Protein 4X6H (pdb70)

InterPro domains:
  IPR000169 Cysteine peptidase, cysteine active site [PS00139] (133-144)
  IPR000668 Peptidase C1A, papain C-terminal [PF00112] (116-327)
  IPR000668 Peptidase C1A, papain C-terminal [PR00705] (133-148)
  IPR000668 Peptidase C1A, papain C-terminal [PR00705] (276-286)
  IPR000668 Peptidase C1A, papain C-terminal [PR00705] (291-297)
  IPR000668 Peptidase C1A, papain C-terminal [SM00645] (115-328)
  IPR013128 Peptidase C1A [PTHR12411] (19-321)
  IPR013201 Cathepsin propeptide inhibitor domain (I29) [PF08246] (26-85)
  IPR013201 Cathepsin propeptide inhibitor domain (I29) [SM00848] (26-86)
  IPR025660 Cysteine peptidase, histidine active site [PS00639] (274-284)
  IPR025661 Cysteine peptidase, asparagine active site [PS00640] (291-310)
  IPR038765 Papain-like cysteine peptidase superfamily [SSF54001] (18-327)
  IPR039417 Papain-like cysteine endopeptidase [cd02248] (116-327)

Radius of gyration: 15.85 Å; Cα contacts (8 Å, |Δi|>4): 574; chains: 1; bounding box: 34×42×44 Å

Foldseek 3Di:
DDQKDFCVVVVQADAAAALPQFQLLLLVLLQSLQQNQLCVVPVDGFAFASLLQLAPLVQQPRSVGGHSQSSLVRQQVVQFTFTCVVPPDDNGYDHNDGDVVRGDGGFNHKDAFPAQDLVSVQVCCVPRFKKKWWFQCPDVCSFQAADDADADPPQDLVDTRGMWIFGMWHDDPRFTWTWTAGNNALVTYHRRIHTYGGPPSCGRNGRRTMMHTHD

Sequence (215 aa):
APDSSVVDYRKKKGYVTPVKNQGQQCGSCCWAFSSVVGALEGQLKKKKTGKLLLNLSPQNLVDCVSENDGCGGGYMTNAFQYVQKNRRGIDSEDAYPYVGQEESSCMYNPTGKKAAKCRGYREEIIPEGNEKALKRAVARVGPVSVAIDASLTSFQFYSKKGVYYDESSCNSSDNLNHHAVLAVGYGIQQKKGNKHWIIKNSWGENWGNKGYILMARNKNNACGIIANLASFPKM

CATH classification: 3.90.70.10

Solvent-accessible surface area: 10000 Å² total; per-residue (Å²): 86,72,122,64,14,23,13,93,175,116,30,28,22,5,86,18,51,90,11,50,187,5,27,0,17,1,0,21,4,0,7,4,0,0,3,0,17,17,52,101,130,63,41,161,67,70,51,2,0,4,0,0,0,3,14,14,6,110,140,14,105,1,38,71,21,27,131,7,22,30,0,0,81,30,0,76,181,41,181,0,0,1,16,34,134,52,13,74,52,81,20,118,98,54,83,72,98,40,82,81,131,19,76,25,8,94,5,128,7,60,135,110,12,81,144,29,62,14,122,20,0,38,139,7,0,25,148,8,0,0,0,0,0,5,0,2,6,62,40,91,46,0,75,165,18,70,146,28,33,18,106,37,141,80,21,69,34,133,63,57,72,16,5,4,5,0,0,0,1,3,96,74,192,62,69,95,12,0,9,0,17,4,6,70,7,105,155,28,23,47,153,0,28,1,27,3,4,9,78,114,145,20,12,3,0,0,0,28,72,2,3,8,1,92,54

Nearest PDB structures (foldseek):
  5tdi-assembly1_A  TM=1.002E+00  e=1.374E-50  Homo sapiens
  2f7d-assembly1_A  TM=1.002E+00  e=2.170E-50  Oryctolagus cuniculus
  5jh3-assembly1_A  TM=9.995E-01  e=4.668E-49  Homo sapiens
  1vsn-assembly1_A  TM=1.000E+00  e=8.402E-49  Homo sapiens
  6bki-assembly2_B  TM=9.972E-01  e=2.462E-46  Mus musculus

GO terms:
  GO:0008234 cysteine-type peptidase activity (F, IDA)
  GO:0005764 lysosome (C, IDA)
  GO:0005515 protein binding (F, IPI)
  GO:0000423 mitophagy (P, HMP)
  GO:0030574 collagen catabolic process (P, IDA)
  GO:0008234 cysteine-type peptidase activity (F, TAS)
  GO:0004197 cysteine-type endopeptidase activity (F, TAS)
  GO:0006508 proteolysis (P, TAS)
  GO:0036021 endolysosome lumen (C, TAS)
  GO:0043202 lysosomal lumen (C, TAS)
  GO:0005576 extracellular region (C, TAS)
  GO:0004252 serine-type endopeptidase activity (F, TAS)
  GO:0022617 extracellular matrix disassembly (P, TAS)
  GO:0005518 collagen binding (F, IDA)
  GO:0005576 extracellular region (C, IDA)
  GO:0004197 cysteine-type endopeptidase activity (F, IDA)
  GO:0030163 protein catabolic process (P, IDA)
  GO:0001968 fibronectin binding (F, IPI)
  GO:0043394 proteoglycan binding (F, IPI)
  GO:0006590 thyroid hormone generation (P, IDA)

Structure (mmCIF, N/CA/C/O backbone):
data_4X6H
#
_entry.id   4X6H
#
_cell.length_a   36.439
_cell.length_b   54.551
_cell.length_c   88.015
_cell.angle_alpha   90.000
_cell.angle_beta   90.000
_cell.angle_gamma   90.000
#
_symmetry.space_group_name_H-M   'P 21 21 21'
#
loop_
_entity.id
_entity.type
_entity.pdbx_description
1 polymer 'Cathepsin K'
2 non-polymer 4-amino-3-fluoro-N-(1-{[(2Z)-2-iminoethyl]carbamoyl}cyclohexyl)benzamide
3 non-polymer 4-amino-N-{1-[(cyanomethyl)carbamoyl]cyclohexyl}-3-fluorobenzamide
4 non-polymer 'SULFATE ION'
5 water water
#
loop_
_atom_site.group_PDB
_atom_site.id
_atom_site.type_symbol
_atom_site.label_atom_id
_atom_site.label_alt_id
_atom_site.label_comp_id
_atom_site.label_asym_id
_atom_site.label_entity_id
_atom_site.label_seq_id
_atom_site.pdbx_PDB_ins_code
_atom_site.Cartn_x
_atom_site.Cartn_y
_atom_site.Cartn_z
_atom_site.occupancy
_atom_site.B_iso_or_equiv
_atom_site.auth_seq_id
_atom_site.auth_comp_id
_atom_site.auth_asym_id
_atom_site.auth_atom_id
_atom_site.pdbx_PDB_model_num
ATOM 1 N N . ALA A 1 1 ? 14.423 -22.474 -12.420 1.00 22.64 1 ALA A N 1
ATOM 2 C CA . ALA A 1 1 ? 13.532 -21.378 -12.052 1.00 18.51 1 ALA A CA 1
ATOM 3 C C . ALA A 1 1 ? 12.097 -21.869 -12.193 1.00 16.03 1 ALA A C 1
ATOM 4 O O . ALA A 1 1 ? 11.833 -22.777 -12.991 1.00 17.86 1 ALA A O 1
ATOM 6 N N . PRO A 1 2 ? 11.171 -21.341 -11.392 1.00 13.77 2 PRO A N 1
ATOM 7 C CA . PRO A 1 2 ? 9.786 -21.792 -11.517 1.00 12.23 2 PRO A CA 1
ATOM 8 C C . PRO A 1 2 ? 9.205 -21.364 -12.881 1.00 10.53 2 PRO A C 1
ATOM 9 O O . PRO A 1 2 ? 9.724 -20.427 -13.511 1.00 11.38 2 PRO A O 1
ATOM 13 N N . ASP A 1 3 ? 8.122 -21.982 -13.315 1.00 11.52 3 ASP A N 1
ATOM 14 C CA . ASP A 1 3 ? 7.506 -21.542 -14.586 1.00 11.25 3 ASP A CA 1
ATOM 15 C C . ASP A 1 3 ? 6.853 -20.156 -14.419 1.00 9.80 3 ASP A C 1
ATOM 16 O O . ASP A 1 3 ? 6.711 -19.445 -15.401 1.00 9.71 3 ASP A O 1
ATOM 21 N N . SER A 1 4 ? 6.373 -19.803 -13.217 1.00 10.41 4 SER A N 1
ATOM 22 C CA A SER A 1 4 ? 5.777 -18.490 -12.974 0.53 9.99 4 SER A CA 1
ATOM 23 C CA B SER A 1 4 ? 5.875 -18.508 -12.976 0.47 9.78 4 SER A CA 1
ATOM 24 C C . SER A 1 4 ? 6.202 -18.038 -11.606 1.00 8.82 4 SER A C 1
ATOM 25 O O . SER A 1 4 ? 6.395 -18.870 -10.690 1.00 11.11 4 SER A O 1
ATOM 30 N N . VAL A 1 5 ? 6.245 -16.713 -11.428 1.00 8.78 5 VAL A N 1
ATOM 31 C CA A VAL A 1 5 ? 6.649 -16.056 -10.153 0.50 10.28 5 VAL A CA 1
ATOM 32 C CA B VAL A 1 5 ? 6.393 -16.138 -10.050 0.50 9.16 5 VAL A CA 1
ATOM 33 C C . VAL A 1 5 ? 5.850 -14.746 -10.101 1.00 8.46 5 VAL A C 1
ATOM 34 O O . VAL A 1 5 ? 5.810 -14.015 -11.101 1.00 9.11 5 VAL A O 1
ATOM 41 N N . ASP A 1 6 ? 5.258 -14.369 -8.950 1.00 8.96 6 ASP A N 1
ATOM 42 C CA . ASP A 1 6 ? 4.593 -13.050 -8.832 1.00 8.82 6 ASP A CA 1
ATOM 43 C C . ASP A 1 6 ? 4.933 -12.519 -7.435 1.00 8.72 6 ASP A C 1
ATOM 44 O O . ASP A 1 6 ? 4.343 -12.938 -6.407 1.00 9.06 6 ASP A O 1
ATOM 49 N N . TYR A 1 7 ? 5.945 -11.635 -7.357 1.00 8.16 7 TYR A N 1
ATOM 50 C CA . TYR A 1 7 ? 6.378 -11.110 -6.054 1.00 9.09 7 TYR A CA 1
ATOM 51 C C . TYR A 1 7 ? 5.365 -10.234 -5.376 1.00 9.15 7 TYR A C 1
ATOM 52 O O . TYR A 1 7 ? 5.548 -9.970 -4.161 1.00 10.35 7 TYR A O 1
ATOM 61 N N . ARG A 1 8 ? 4.321 -9.794 -6.059 1.00 9.55 8 ARG A N 1
ATOM 62 C CA . ARG A 1 8 ? 3.238 -9.040 -5.388 1.00 10.36 8 ARG A CA 1
ATOM 63 C C . ARG A 1 8 ? 2.581 -9.974 -4.358 1.00 11.12 8 ARG A C 1
ATOM 64 O O . ARG A 1 8 ? 2.285 -9.553 -3.233 1.00 12.10 8 ARG A O 1
ATOM 72 N N . LYS A 1 9 ? 2.544 -11.275 -4.645 1.00 10.82 9 LYS A N 1
ATOM 73 C CA . LYS A 1 9 ? 1.905 -12.228 -3.701 1.00 11.73 9 LYS A CA 1
ATOM 74 C C . LYS A 1 9 ? 2.714 -12.446 -2.463 1.00 13.19 9 LYS A C 1
ATOM 75 O O . LYS A 1 9 ? 2.166 -12.908 -1.437 1.00 15.25 9 LYS A O 1
ATOM 81 N N . LYS A 1 10 ? 4.028 -12.195 -2.528 1.00 12.98 10 LYS A N 1
ATOM 82 C CA A LYS A 1 10 ? 4.948 -12.372 -1.423 0.74 14.31 10 LYS A CA 1
ATOM 83 C CA B LYS A 1 10 ? 4.950 -12.366 -1.423 0.26 14.26 10 LYS A CA 1
ATOM 84 C C . LYS A 1 10 ? 5.133 -11.082 -0.597 1.00 12.55 10 LYS A C 1
ATOM 85 O O . LYS A 1 10 ? 5.929 -11.038 0.327 1.00 13.91 10 LYS A O 1
ATOM 96 N N . GLY A 1 11 ? 4.430 -10.032 -0.968 1.00 11.25 11 GLY A N 1
ATOM 97 C CA . GLY A 1 11 ? 4.513 -8.774 -0.238 1.00 11.98 11 GLY A CA 1
ATOM 98 C C . GLY A 1 11 ? 5.812 -7.990 -0.479 1.00 10.10 11 GLY A C 1
ATOM 99 O O . GLY A 1 11 ? 6.248 -7.202 0.388 1.00 11.12 11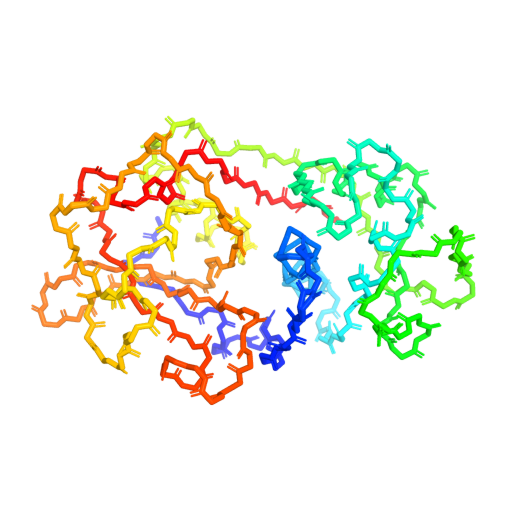 GLY A O 1
ATOM 100 N N . TYR A 1 12 ? 6.475 -8.236 -1.607 1.00 9.15 12 TYR A N 1
ATOM 101 C CA . TYR A 1 12 ? 7.724 -7.543 -1.957 1.00 8.90 12 TYR A CA 1
ATOM 102 C C . TYR A 1 12 ? 7.500 -6.242 -2.692 1.00 7.83 12 TYR A C 1
ATOM 103 O O . TYR A 1 12 ? 8.515 -5.570 -2.949 1.00 9.37 12 TYR A O 1
ATOM 112 N N . VAL A 1 13 ? 6.262 -5.862 -2.992 1.00 8.06 13 VAL A N 1
ATOM 113 C CA . VAL A 1 13 ? 6.009 -4.742 -3.897 1.00 7.85 13 VAL A CA 1
ATOM 114 C C . VAL A 1 13 ? 5.118 -3.708 -3.235 1.00 7.66 13 VAL A C 1
ATOM 115 O O . VAL A 1 13 ? 4.049 -4.038 -2.713 1.00 8.85 13 VAL A O 1
ATOM 119 N N . THR A 1 14 ? 5.583 -2.463 -3.202 1.00 7.66 14 THR A N 1
ATOM 120 C CA . THR A 1 14 ? 4.840 -1.348 -2.596 1.00 7.69 14 THR A CA 1
ATOM 121 C C . THR A 1 14 ? 3.751 -0.871 -3.560 1.00 7.48 14 THR A C 1
ATOM 122 O O . THR A 1 14 ? 3.710 -1.270 -4.741 1.00 8.00 14 THR A O 1
ATOM 126 N N . PRO A 1 15 ? 2.876 0.047 -3.118 1.00 8.63 15 PRO A N 1
ATOM 127 C CA . PRO A 1 15 ? 1.830 0.539 -4.024 1.00 9.16 15 PRO A CA 1
ATOM 128 C C . PRO A 1 15 ? 2.429 1.230 -5.237 1.00 7.75 15 PRO A C 1
ATOM 129 O O . PRO A 1 15 ? 3.545 1.764 -5.195 1.00 8.35 15 PRO A O 1
ATOM 133 N N . VAL A 1 16 ? 1.690 1.246 -6.317 1.00 8.43 16 VAL A N 1
ATOM 134 C CA . VAL A 1 16 ? 2.073 1.987 -7.518 1.00 7.54 16 VAL A CA 1
ATOM 135 C C . VAL A 1 16 ? 2.143 3.483 -7.239 1.00 7.41 16 VAL A C 1
ATOM 136 O O . VAL A 1 16 ? 1.242 4.052 -6.636 1.00 9.10 16 VAL A O 1
ATOM 140 N N . LYS A 1 17 ? 3.215 4.096 -7.708 1.00 7.04 17 LYS A N 1
ATOM 141 C CA . LYS A 1 17 ? 3.459 5.520 -7.545 1.00 7.26 17 LYS A CA 1
ATOM 142 C C . LYS A 1 17 ? 3.213 6.238 -8.866 1.00 7.18 17 LYS A C 1
ATOM 143 O O . LYS A 1 17 ? 3.012 5.618 -9.935 1.00 7.73 17 LYS A O 1
ATOM 149 N N . ASN A 1 18 ? 3.262 7.570 -8.820 1.00 7.62 18 ASN A N 1
ATOM 150 C CA . ASN A 1 18 ? 3.041 8.382 -9.993 1.00 8.19 18 ASN A CA 1
ATOM 151 C C . ASN A 1 18 ? 4.121 9.440 -10.078 1.00 8.28 18 ASN A C 1
ATOM 152 O O . ASN A 1 18 ? 4.151 10.398 -9.294 1.00 9.76 18 ASN A O 1
ATOM 157 N N . GLN A 1 19 ? 5.010 9.296 -11.056 1.00 8.47 19 GLN A N 1
ATOM 158 C CA . GLN A 1 19 ? 6.140 10.194 -11.215 1.00 8.60 19 GLN A CA 1
ATOM 159 C C . GLN A 1 19 ? 5.746 11.599 -11.710 1.00 7.85 19 GLN A C 1
ATOM 160 O O . GLN A 1 19 ? 6.559 12.514 -11.609 1.00 8.29 19 GLN A O 1
ATOM 166 N N . GLY A 1 20 ? 4.577 11.714 -12.324 1.00 9.31 20 GLY A N 1
ATOM 167 C CA . GLY A 1 20 ? 4.205 13.042 -12.820 1.00 10.90 20 GLY A CA 1
ATOM 168 C C . GLY A 1 20 ? 5.082 13.475 -14.007 1.00 11.33 20 GLY A C 1
ATOM 169 O O . GLY A 1 20 ? 5.656 12.669 -14.693 1.00 11.99 20 GLY A O 1
ATOM 170 N N A GLN A 1 21 ? 5.209 14.782 -14.214 0.55 14.13 21 GLN A N 1
ATOM 171 N N B GLN A 1 21 ? 5.139 14.821 -14.070 0.45 11.69 21 GLN A N 1
ATOM 172 C CA A GLN A 1 21 ? 5.952 15.311 -15.379 0.55 15.57 21 GLN A CA 1
ATOM 173 C CA B GLN A 1 21 ? 5.886 15.487 -15.126 0.45 11.65 21 GLN A CA 1
ATOM 174 C C A GLN A 1 21 ? 7.475 15.014 -15.486 0.55 14.25 21 GLN A C 1
ATOM 175 C C B GLN A 1 21 ? 7.362 15.742 -14.805 0.45 13.09 21 GLN A C 1
ATOM 176 O O A GLN A 1 21 ? 8.074 14.934 -16.565 0.55 14.68 21 GLN A O 1
ATOM 177 O O B GLN A 1 21 ? 7.839 16.842 -14.945 0.45 16.62 21 GLN A O 1
ATOM 188 N N . CYS A 1 22 ? 8.034 14.822 -14.322 1.00 12.46 22 CYS A N 1
ATOM 189 C CA . CYS A 1 22 ? 9.475 14.618 -14.120 1.00 10.62 22 CYS A CA 1
ATOM 190 C C . CYS A 1 22 ? 9.912 13.287 -14.741 1.00 9.65 22 CYS A C 1
ATOM 191 O O . CYS A 1 22 ? 9.258 12.275 -14.482 1.00 10.43 22 CYS A O 1
ATOM 194 N N . GLY A 1 23 ? 11.012 13.286 -15.480 1.00 9.28 23 GLY A N 1
ATOM 195 C CA . GLY A 1 23 ? 11.554 12.075 -16.090 1.00 9.79 23 GLY A CA 1
ATOM 196 C C . GLY A 1 23 ? 12.336 11.233 -15.082 1.00 8.58 23 GLY A C 1
ATOM 197 O O . GLY A 1 23 ? 13.477 10.868 -15.350 1.00 11.10 23 GLY A O 1
ATOM 198 N N . SER A 1 24 ? 11.694 10.887 -13.985 1.00 7.92 24 SER A N 1
ATOM 199 C CA . SER A 1 24 ? 12.331 10.146 -12.901 1.00 7.59 24 SER A CA 1
ATOM 200 C C . SER A 1 24 ? 11.997 8.660 -12.860 1.00 6.99 24 SER A C 1
ATOM 201 O O . SER A 1 24 ? 12.162 8.013 -11.828 1.00 7.56 24 SER A O 1
ATOM 204 N N A CYS A 1 25 ? 11.527 8.108 -13.975 0.81 7.40 25 CYS A N 1
ATOM 205 N N B CYS A 1 25 ? 11.494 8.083 -13.934 0.19 8.36 25 CYS A N 1
ATOM 206 C CA A CYS A 1 25 ? 11.194 6.675 -14.057 0.81 7.45 25 CYS A CA 1
ATOM 207 C CA B CYS A 1 25 ? 11.145 6.653 -13.905 0.19 7.56 25 CYS A CA 1
ATOM 208 C C A CYS A 1 25 ? 12.358 5.818 -13.533 0.81 6.33 25 CYS A C 1
ATOM 209 C C B CYS A 1 25 ? 12.334 5.770 -13.506 0.19 6.97 25 CYS A C 1
ATOM 210 O O A CYS A 1 25 ? 12.130 4.807 -12.861 0.81 6.98 25 CYS A O 1
ATOM 211 O O B CYS A 1 25 ? 12.150 4.772 -12.846 0.19 7.72 25 CYS A O 1
ATOM 216 N N . TRP A 1 26 ? 13.595 6.197 -13.865 1.00 6.71 26 TRP A N 1
ATOM 217 C CA . TRP A 1 26 ? 14.774 5.435 -13.433 1.00 6.56 26 TRP A CA 1
ATOM 218 C C . TRP A 1 26 ? 14.869 5.382 -11.900 1.00 6.39 26 TRP A C 1
ATOM 219 O O . TRP A 1 26 ? 15.318 4.378 -11.347 1.00 6.55 26 TRP A O 1
ATOM 230 N N . ALA A 1 27 ? 14.430 6.463 -11.250 1.00 6.30 27 ALA A N 1
ATOM 231 C CA . ALA A 1 27 ? 14.476 6.516 -9.788 1.00 6.72 27 ALA A CA 1
ATOM 232 C C . ALA A 1 27 ? 13.364 5.634 -9.189 1.00 6.35 27 ALA A C 1
ATOM 233 O O . ALA A 1 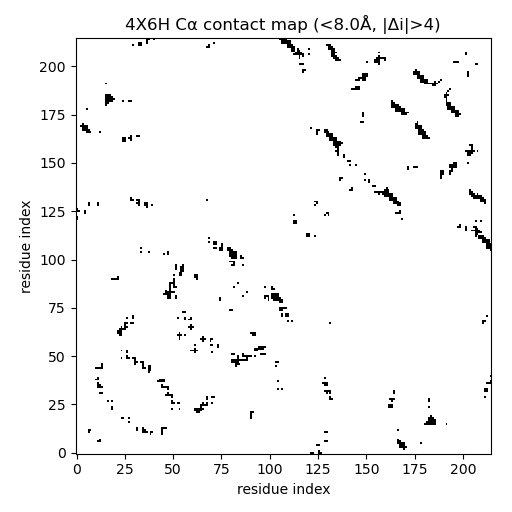27 ? 13.626 4.924 -8.190 1.00 6.82 27 ALA A O 1
ATOM 235 N N . PHE A 1 28 ? 12.156 5.709 -9.742 1.00 6.59 28 PHE A N 1
ATOM 236 C CA . PHE A 1 28 ? 11.083 4.800 -9.282 1.00 6.86 28 PHE A CA 1
ATOM 237 C C . PHE A 1 28 ? 11.422 3.341 -9.526 1.00 6.84 28 PHE A C 1
ATOM 238 O O . PHE A 1 28 ? 11.238 2.495 -8.646 1.00 6.72 28 PHE A O 1
ATOM 246 N N . SER A 1 29 ? 12.035 3.047 -10.688 1.00 6.56 29 SER A N 1
ATOM 247 C CA . SER A 1 29 ? 12.439 1.666 -10.982 1.00 6.77 29 SER A CA 1
ATOM 248 C C . SER A 1 29 ? 13.490 1.196 -9.964 1.00 6.07 29 SER A C 1
ATOM 249 O O . SER A 1 29 ? 13.407 0.070 -9.441 1.00 7.03 29 SER A O 1
ATOM 252 N N . SER A 1 30 ? 14.477 2.039 -9.692 1.00 6.49 30 SER A N 1
ATOM 253 C CA . SER A 1 30 ? 15.534 1.661 -8.758 1.00 6.62 30 SER A CA 1
ATOM 254 C C . SER A 1 30 ? 14.989 1.455 -7.350 1.00 6.67 30 SER A C 1
ATOM 255 O O . SER A 1 30 ? 15.362 0.467 -6.670 1.00 6.66 30 SER A O 1
ATOM 258 N N . VAL A 1 31 ? 14.152 2.386 -6.895 1.00 6.47 31 VAL A N 1
ATOM 259 C CA A VAL A 1 31 ? 13.521 2.269 -5.589 0.63 6.69 31 VAL A CA 1
ATOM 260 C CA B VAL A 1 31 ? 13.604 2.143 -5.517 0.37 7.23 31 VAL A CA 1
ATOM 261 C C . VAL A 1 31 ? 12.725 0.946 -5.504 1.00 6.08 31 VAL A C 1
ATOM 262 O O . VAL A 1 31 ? 12.773 0.253 -4.473 1.00 7.19 31 VAL A O 1
ATOM 269 N N . GLY A 1 32 ? 11.982 0.600 -6.555 1.00 6.43 32 GLY A N 1
ATOM 270 C CA . GLY A 1 32 ? 11.176 -0.629 -6.493 1.00 6.64 32 GLY A CA 1
ATOM 271 C C . GLY A 1 32 ? 12.058 -1.863 -6.350 1.00 6.42 32 GLY A C 1
ATOM 272 O O . GLY A 1 32 ? 11.733 -2.789 -5.598 1.00 6.82 32 GLY A O 1
ATOM 273 N N . ALA A 1 33 ? 13.203 -1.893 -7.034 1.00 6.67 33 ALA A N 1
ATOM 274 C CA . ALA A 1 33 ? 14.084 -3.052 -6.897 1.00 6.42 33 ALA A CA 1
ATOM 275 C C . ALA A 1 33 ? 14.689 -3.085 -5.477 1.00 6.39 33 ALA A C 1
ATOM 276 O O . ALA A 1 33 ? 14.828 -4.151 -4.879 1.00 6.94 33 ALA A O 1
ATOM 278 N N . LEU A 1 34 ? 15.076 -1.920 -4.953 1.00 6.94 34 LEU A N 1
ATOM 279 C CA . LEU A 1 34 ? 15.568 -1.865 -3.566 1.00 6.67 34 LEU A CA 1
ATOM 280 C C . LEU A 1 34 ? 14.486 -2.301 -2.588 1.00 6.68 34 LEU A C 1
ATOM 281 O O . LEU A 1 34 ? 14.805 -2.998 -1.595 1.00 7.63 34 LEU A O 1
ATOM 286 N N . GLU A 1 35 ? 13.246 -1.874 -2.780 1.00 7.14 35 GLU A N 1
ATOM 287 C CA . GLU A 1 35 ? 12.118 -2.253 -1.873 1.00 7.45 35 GLU A CA 1
ATOM 288 C C . GLU A 1 35 ? 11.970 -3.762 -1.825 1.00 7.89 35 GLU A C 1
ATOM 289 O O . GLU A 1 35 ? 11.726 -4.343 -0.753 1.00 7.94 35 GLU A O 1
ATOM 295 N N . GLY A 1 36 ? 12.081 -4.413 -2.975 1.00 7.48 36 GLY A N 1
ATOM 296 C CA . GLY A 1 36 ? 11.965 -5.853 -3.013 1.00 7.61 36 GLY A CA 1
ATOM 297 C C . GLY A 1 36 ? 13.091 -6.519 -2.228 1.00 7.64 36 GLY A C 1
ATOM 298 O O . GLY A 1 36 ? 12.799 -7.481 -1.462 1.00 8.66 36 GLY A O 1
ATOM 299 N N . GLN A 1 37 ? 14.333 -6.060 -2.365 1.00 7.74 37 GLN A N 1
ATOM 300 C CA . GLN A 1 37 ? 15.427 -6.644 -1.635 1.00 8.13 37 GLN A CA 1
ATOM 301 C C . GLN A 1 37 ? 15.313 -6.336 -0.144 1.00 8.20 37 GLN A C 1
ATOM 302 O O . GLN A 1 37 ? 15.657 -7.207 0.673 1.00 9.33 37 GLN A O 1
ATOM 308 N N . LEU A 1 38 ? 14.775 -5.185 0.207 1.00 7.96 38 LEU A N 1
ATOM 309 C CA . LEU A 1 38 ? 14.592 -4.864 1.625 1.00 8.65 38 LEU A CA 1
ATOM 310 C C . LEU A 1 38 ? 13.585 -5.835 2.240 1.00 8.81 38 LEU A C 1
ATOM 311 O O . LEU A 1 38 ? 13.857 -6.373 3.350 1.00 9.38 38 LEU A O 1
ATOM 316 N N . LYS A 1 39 ? 12.487 -6.104 1.574 1.00 8.70 39 LYS A N 1
ATOM 317 C CA . LYS A 1 39 ? 11.498 -7.060 2.088 1.00 10.19 39 LYS A CA 1
ATOM 318 C C . LYS A 1 39 ? 12.122 -8.459 2.199 1.00 9.79 39 LYS A C 1
ATOM 319 O O . LYS A 1 39 ? 11.944 -9.129 3.240 1.00 10.57 39 LYS A O 1
ATOM 325 N N . LYS A 1 40 ? 12.841 -8.893 1.196 1.00 10.11 40 LYS A N 1
ATOM 326 C CA . LYS A 1 40 ? 13.463 -10.210 1.230 1.00 11.24 40 LYS A CA 1
ATOM 327 C C . LYS A 1 40 ? 14.455 -10.307 2.391 1.00 10.22 40 LYS A C 1
ATOM 328 O O . LYS A 1 40 ? 14.504 -11.352 3.076 1.00 12.50 40 LYS A O 1
ATOM 334 N N . LYS A 1 41 ? 15.215 -9.258 2.646 1.00 10.58 41 LYS A N 1
ATOM 335 C CA A LYS A 1 41 ? 16.249 -9.319 3.677 0.57 11.85 41 LYS A CA 1
ATOM 336 C CA B LYS A 1 41 ? 16.254 -9.280 3.675 0.43 12.51 41 LYS A CA 1
ATOM 337 C C . LYS A 1 41 ? 15.700 -9.159 5.092 1.00 11.31 41 LYS A C 1
ATOM 338 O O . LYS A 1 41 ? 16.137 -9.897 5.977 1.00 13.62 41 LYS A O 1
ATOM 349 N N . THR A 1 42 ? 14.763 -8.251 5.310 1.00 12.41 42 THR A N 1
ATOM 350 C CA . THR A 1 42 ? 14.312 -7.925 6.692 1.00 12.39 42 THR A CA 1
ATOM 351 C C . THR A 1 42 ? 12.933 -8.340 7.035 1.00 12.47 42 THR A C 1
ATOM 352 O O . THR A 1 42 ? 12.541 -8.275 8.203 1.00 14.88 42 THR A O 1
ATOM 356 N N . GLY A 1 43 ? 12.154 -8.739 6.050 1.00 13.30 43 GLY A N 1
ATOM 357 C CA . GLY A 1 43 ? 10.772 -9.086 6.253 1.00 14.33 43 GLY A CA 1
ATOM 358 C C . GLY A 1 43 ? 9.820 -7.897 6.278 1.00 15.40 43 GLY A C 1
ATOM 359 O O . GLY A 1 43 ? 8.604 -8.117 6.387 1.00 16.93 43 GLY A O 1
ATOM 360 N N . LYS A 1 44 ? 10.326 -6.674 6.147 1.00 14.75 44 LYS A N 1
ATOM 361 C CA . LYS A 1 44 ? 9.524 -5.474 6.206 1.00 15.55 44 LYS A CA 1
ATOM 362 C C . LYS A 1 44 ? 9.613 -4.600 4.943 1.00 15.68 44 LYS A C 1
ATOM 363 O O . LYS A 1 44 ? 10.635 -4.559 4.247 1.00 20.90 44 LYS A O 1
ATOM 369 N N . LEU A 1 45 ? 8.419 -4.275 4.496 1.00 13.49 45 LEU A N 1
ATOM 370 C CA . LEU A 1 45 ? 8.202 -3.499 3.259 1.00 12.97 45 LEU A CA 1
ATOM 371 C C . LEU A 1 45 ? 7.975 -2.048 3.595 1.00 13.62 45 LEU A C 1
ATOM 372 O O . LEU A 1 45 ? 7.130 -1.715 4.429 1.00 13.52 45 LEU A O 1
ATOM 377 N N . LEU A 1 46 ? 8.711 -1.142 2.946 1.00 12.29 46 LEU A N 1
ATOM 378 C CA A LEU A 1 46 ? 8.557 0.261 3.200 0.58 12.09 46 LEU A CA 1
ATOM 379 C CA B LEU A 1 46 ? 8.685 0.251 3.208 0.42 12.18 46 LEU A CA 1
ATOM 380 C C . LEU A 1 46 ? 8.807 0.997 1.874 1.00 10.34 46 LEU A C 1
ATOM 381 O O . LEU A 1 46 ? 9.583 0.492 1.047 1.00 11.42 46 LEU A O 1
ATOM 390 N N . ASN A 1 47 ? 8.174 2.121 1.693 1.00 9.53 47 ASN A N 1
ATOM 391 C CA . ASN A 1 47 ? 8.405 2.940 0.502 1.00 9.07 47 ASN A CA 1
ATOM 392 C C . ASN A 1 47 ? 9.728 3.656 0.654 1.00 8.12 47 ASN A C 1
ATOM 393 O O . ASN A 1 47 ? 9.956 4.344 1.672 1.00 9.27 47 ASN A O 1
ATOM 398 N N . LEU A 1 48 ? 10.595 3.552 -0.355 1.00 7.33 48 LEU A N 1
ATOM 399 C CA . LEU A 1 48 ? 11.869 4.251 -0.367 1.00 6.81 48 LEU A CA 1
ATOM 400 C C . LEU A 1 48 ? 11.778 5.502 -1.244 1.00 7.02 48 LEU A C 1
ATOM 401 O O . LEU A 1 48 ? 10.827 5.682 -1.979 1.00 9.08 48 LEU A O 1
ATOM 406 N N . SER A 1 49 ? 12.781 6.376 -1.143 1.00 6.83 49 SER A N 1
ATOM 407 C CA . SER A 1 49 ? 12.713 7.710 -1.749 1.00 7.54 49 SER A CA 1
ATOM 408 C C . SER A 1 49 ? 13.274 7.926 -3.132 1.00 6.81 49 SER A C 1
ATOM 409 O O . SER A 1 49 ? 14.493 7.976 -3.314 1.00 6.65 49 SER A O 1
ATOM 412 N N . PRO A 1 50 ? 12.412 8.003 -4.166 1.00 6.73 50 PRO A N 1
ATOM 413 C CA . PRO A 1 50 ? 12.986 8.307 -5.498 1.00 7.09 50 PRO A CA 1
ATOM 414 C C . PRO A 1 50 ? 13.522 9.746 -5.514 1.00 6.75 50 PRO A C 1
ATOM 415 O O . PRO A 1 50 ? 14.472 10.028 -6.278 1.00 7.03 50 PRO A O 1
ATOM 419 N N . GLN A 1 51 ? 12.982 10.681 -4.722 1.00 7.11 51 GLN A N 1
ATOM 420 C CA . GLN A 1 51 ? 13.511 12.045 -4.712 1.00 7.69 51 GLN A CA 1
ATOM 421 C C . GLN A 1 51 ? 14.960 12.076 -4.259 1.00 7.02 51 GLN A 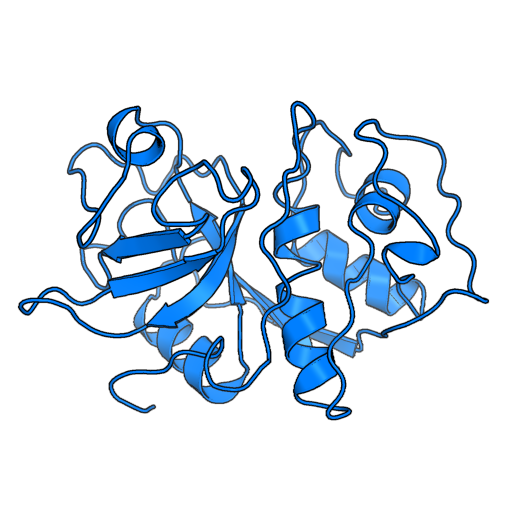C 1
ATOM 422 O O . GLN A 1 51 ? 15.780 12.856 -4.787 1.00 7.08 51 GLN A O 1
ATOM 428 N N . ASN A 1 52 ? 15.297 11.231 -3.296 1.00 7.10 52 ASN A N 1
ATOM 429 C CA . ASN A 1 52 ? 16.678 11.163 -2.807 1.00 7.05 52 ASN A CA 1
ATOM 430 C C . ASN A 1 52 ? 17.581 10.831 -4.003 1.00 6.90 52 ASN A C 1
ATOM 431 O O . ASN A 1 52 ? 18.693 11.369 -4.114 1.00 7.51 52 ASN A O 1
ATOM 436 N N . LEU A 1 53 ? 17.128 9.925 -4.874 1.00 6.40 53 LEU A N 1
ATOM 437 C CA . LEU A 1 53 ? 17.934 9.564 -6.053 1.00 6.57 53 LEU A CA 1
ATOM 438 C C . LEU A 1 53 ? 17.997 10.703 -7.075 1.00 6.34 53 LEU A C 1
ATOM 439 O O . LEU A 1 53 ? 19.067 11.042 -7.558 1.00 7.13 53 LEU A O 1
ATOM 444 N N . VAL A 1 54 ? 16.836 11.299 -7.368 1.00 6.72 54 VAL A N 1
ATOM 445 C CA . VAL A 1 54 ? 16.804 12.404 -8.315 1.00 6.85 54 VAL A CA 1
ATOM 446 C C . VAL A 1 54 ? 17.805 13.507 -7.899 1.00 7.13 54 VAL A C 1
ATOM 447 O O . VAL A 1 54 ? 18.566 14.016 -8.751 1.00 7.81 54 VAL A O 1
ATOM 451 N N . ASP A 1 55 ? 17.780 13.858 -6.618 1.00 7.30 55 ASP A N 1
ATOM 452 C CA . ASP A 1 55 ? 18.600 14.994 -6.173 1.00 7.51 55 ASP A CA 1
ATOM 453 C C . ASP A 1 55 ? 20.045 14.675 -5.945 1.00 7.35 55 ASP A C 1
ATOM 454 O O . ASP A 1 55 ? 20.880 15.608 -5.872 1.00 9.47 55 ASP A O 1
ATOM 459 N N . CYS A 1 56 ? 20.371 13.420 -5.679 1.00 7.02 56 CYS A N 1
ATOM 460 C CA . CYS A 1 56 ? 21.703 13.081 -5.199 1.00 6.92 56 CYS A CA 1
ATOM 461 C C . CYS A 1 56 ? 22.564 12.212 -6.102 1.00 7.28 56 CYS A C 1
ATOM 462 O O . CYS A 1 56 ? 23.780 12.116 -5.841 1.00 8.03 56 CYS A O 1
ATOM 465 N N . VAL A 1 57 ? 21.974 11.575 -7.109 1.00 6.97 57 VAL A N 1
ATOM 466 C CA . VAL A 1 57 ? 22.786 10.745 -8.035 1.00 7.30 57 VAL A CA 1
ATOM 467 C C . VAL A 1 57 ? 23.363 11.711 -9.098 1.00 7.30 57 VAL A C 1
ATOM 468 O O . VAL A 1 57 ? 22.727 12.003 -10.153 1.00 7.42 57 VAL A O 1
ATOM 472 N N . SER A 1 58 ? 24.546 12.243 -8.806 1.00 7.89 58 SER A N 1
ATOM 473 C CA . SER A 1 58 ? 25.218 13.201 -9.719 1.00 7.86 58 SER A CA 1
ATOM 474 C C . SER A 1 58 ? 25.636 12.611 -11.045 1.00 6.94 58 SER A C 1
ATOM 475 O O . SER A 1 58 ? 25.847 13.378 -11.975 1.00 8.16 58 SER A O 1
ATOM 478 N N . GLU A 1 59 ? 25.697 11.282 -11.155 1.00 7.12 59 GLU A N 1
ATOM 479 C CA . GLU A 1 59 ? 26.014 10.652 -12.433 1.00 6.85 59 GLU A CA 1
ATOM 480 C C . GLU A 1 59 ? 24.763 10.538 -13.332 1.00 7.12 59 GLU A C 1
ATOM 481 O O . GLU A 1 59 ? 24.907 10.091 -14.480 1.00 8.02 59 GLU A O 1
ATOM 487 N N . ASN A 1 60 ? 23.571 10.927 -12.834 1.00 6.67 60 ASN A N 1
ATOM 488 C CA . ASN A 1 60 ? 22.337 10.952 -13.620 1.00 6.13 60 ASN A CA 1
ATOM 489 C C . ASN A 1 60 ? 21.915 12.389 -13.829 1.00 6.47 60 ASN A C 1
ATOM 490 O O . ASN A 1 60 ? 22.542 13.312 -13.312 1.00 7.30 60 ASN A O 1
ATOM 495 N N . ASP A 1 61 ? 20.829 12.560 -14.587 1.00 6.53 61 ASP A N 1
ATOM 496 C CA . ASP A 1 61 ? 20.338 13.875 -14.977 1.00 6.84 61 ASP A CA 1
ATOM 497 C C . ASP A 1 61 ? 19.012 14.241 -14.365 1.00 7.72 61 ASP A C 1
ATOM 498 O O . ASP A 1 61 ? 18.223 14.988 -14.965 1.00 8.21 61 ASP A O 1
ATOM 503 N N . GLY A 1 62 ? 18.730 13.762 -13.135 1.00 7.64 62 GLY A N 1
ATOM 504 C CA . GLY A 1 62 ? 17.510 14.211 -12.436 1.00 8.46 62 GLY A CA 1
ATOM 505 C C . GLY A 1 62 ? 16.235 13.921 -13.206 1.00 7.45 62 GLY A C 1
ATOM 506 O O . GLY A 1 62 ? 15.988 12.792 -13.629 1.00 8.22 62 GLY A O 1
ATOM 507 N N . CYS A 1 63 ? 15.407 14.944 -13.371 1.00 7.88 63 CYS A N 1
ATOM 508 C CA . CYS A 1 63 ? 14.172 14.820 -14.162 1.00 8.44 63 CYS A CA 1
ATOM 509 C C . CYS A 1 63 ? 14.417 14.732 -15.645 1.00 7.36 63 CYS A C 1
ATOM 510 O O . CYS A 1 63 ? 13.480 14.447 -16.387 1.00 9.64 63 CYS A O 1
ATOM 513 N N . GLY A 1 64 ? 15.666 14.871 -16.080 1.00 7.50 64 GLY A N 1
ATOM 514 C CA . GLY A 1 64 ? 16.002 14.704 -17.475 1.00 8.33 64 GLY A CA 1
ATOM 515 C C . GLY A 1 64 ? 16.299 13.248 -17.805 1.00 7.76 64 GLY A C 1
ATOM 516 O O . GLY A 1 64 ? 16.407 12.926 -19.004 1.00 10.32 64 GLY A O 1
ATOM 517 N N . GLY A 1 65 ? 16.399 12.351 -16.824 1.00 7.07 65 GLY A N 1
ATOM 518 C CA . GLY A 1 65 ? 16.624 10.953 -17.058 1.00 7.14 65 GLY A CA 1
ATOM 519 C C . GLY A 1 65 ? 17.864 10.449 -16.332 1.00 6.51 65 GLY A C 1
ATOM 520 O O . GLY A 1 65 ? 18.664 11.214 -15.769 1.00 7.39 65 GLY A O 1
ATOM 521 N N . GLY A 1 66 ? 18.021 9.134 -16.349 1.00 6.78 66 GLY A N 1
ATOM 522 C CA . GLY A 1 66 ? 19.144 8.512 -15.642 1.00 6.75 66 GLY A CA 1
ATOM 523 C C . GLY A 1 66 ? 19.191 7.030 -15.826 1.00 6.18 66 GLY A C 1
ATOM 524 O O . GLY A 1 66 ? 18.287 6.450 -16.442 1.00 7.75 66 GLY A O 1
ATOM 525 N N . TYR A 1 67 ? 20.243 6.414 -15.264 1.00 6.62 67 TYR A N 1
ATOM 526 C CA . TYR A 1 67 ? 20.363 4.943 -15.289 1.00 7.04 67 TYR A CA 1
ATOM 527 C C . TYR A 1 67 ? 20.185 4.386 -13.887 1.00 6.56 67 TYR A C 1
ATOM 528 O O . TYR A 1 67 ? 20.632 4.967 -12.876 1.00 7.18 67 TYR A O 1
ATOM 537 N N . MET A 1 68 ? 19.564 3.212 -13.817 1.00 6.47 68 MET A N 1
ATOM 538 C CA . MET A 1 68 ? 19.369 2.508 -12.558 1.00 6.38 68 MET A CA 1
ATOM 539 C C . MET A 1 68 ? 20.662 2.032 -11.963 1.00 6.69 68 MET A C 1
ATOM 540 O O . MET A 1 68 ? 20.834 2.100 -10.738 1.00 7.14 68 MET A O 1
ATOM 545 N N . THR A 1 69 ? 21.616 1.561 -12.774 1.00 6.91 69 THR A N 1
ATOM 546 C CA . THR A 1 69 ? 22.882 1.120 -12.213 1.00 7.46 69 THR A CA 1
ATOM 547 C C . THR A 1 69 ? 23.579 2.253 -11.484 1.00 6.86 69 THR A C 1
ATOM 548 O O . THR A 1 69 ? 24.096 2.041 -10.354 1.00 7.43 69 THR A O 1
ATOM 552 N N . ASN A 1 70 ? 23.537 3.480 -12.014 1.00 6.79 70 ASN A N 1
ATOM 553 C CA . ASN A 1 70 ? 24.162 4.645 -11.332 1.00 7.12 70 ASN A CA 1
ATOM 554 C C . ASN A 1 70 ? 23.466 4.885 -10.017 1.00 6.92 70 ASN A C 1
ATOM 555 O O . ASN A 1 70 ? 24.115 5.292 -9.049 1.00 7.30 70 ASN A O 1
ATOM 560 N N . ALA A 1 71 ? 22.139 4.684 -9.964 1.00 6.74 71 ALA A N 1
ATOM 561 C CA . ALA A 1 71 ? 21.402 4.867 -8.696 1.00 6.66 71 ALA A CA 1
ATOM 562 C C . ALA A 1 71 ? 21.849 3.840 -7.651 1.00 6.88 71 ALA A C 1
ATOM 563 O O . ALA A 1 71 ? 22.060 4.212 -6.472 1.00 6.82 71 ALA A O 1
ATOM 565 N N . PHE A 1 72 ? 21.954 2.566 -8.023 1.00 6.63 72 PHE A N 1
ATOM 566 C CA . PHE A 1 72 ? 22.413 1.556 -7.055 1.00 7.16 72 PHE A CA 1
ATOM 567 C C . PHE A 1 72 ? 23.838 1.890 -6.563 1.00 7.31 72 PHE A C 1
ATOM 568 O O . PHE A 1 72 ? 24.147 1.753 -5.365 1.00 7.92 72 PHE A O 1
ATOM 576 N N . GLN A 1 73 ? 24.716 2.332 -7.456 1.00 7.33 73 GLN A N 1
ATOM 577 C CA . GLN A 1 73 ? 26.084 2.662 -7.052 1.00 7.79 73 GLN A CA 1
ATOM 578 C C . GLN A 1 73 ? 26.065 3.815 -6.061 1.00 7.42 73 GLN A C 1
ATOM 579 O O . GLN A 1 73 ? 26.833 3.798 -5.089 1.00 7.83 73 GLN A O 1
ATOM 585 N N . TYR A 1 74 ? 25.187 4.801 -6.280 1.00 7.05 74 TYR A N 1
ATOM 586 C CA . TYR A 1 74 ? 25.078 5.912 -5.328 1.00 7.60 74 TYR A CA 1
ATOM 587 C C . TYR A 1 74 ? 24.633 5.379 -3.951 1.00 6.98 74 TYR A C 1
ATOM 588 O O . TYR A 1 74 ? 25.212 5.773 -2.932 1.00 7.66 74 TYR A O 1
ATOM 597 N N . VAL A 1 75 ? 23.588 4.545 -3.899 1.00 7.38 75 VAL A N 1
ATOM 598 C CA . VAL A 1 75 ? 23.104 4.106 -2.590 1.00 7.39 75 VAL A CA 1
ATOM 599 C C . VAL A 1 75 ? 24.219 3.368 -1.830 1.00 7.31 75 VAL A C 1
ATOM 600 O O . VAL A 1 75 ? 24.408 3.585 -0.614 1.00 7.77 75 VAL A O 1
ATOM 604 N N . GLN A 1 76 ? 24.977 2.528 -2.554 1.00 7.49 76 GLN A N 1
ATOM 605 C CA . GLN A 1 76 ? 26.095 1.827 -1.941 1.00 8.41 76 GLN A CA 1
ATOM 606 C C . GLN A 1 76 ? 27.157 2.803 -1.410 1.00 7.79 76 GLN A C 1
ATOM 607 O O . GLN A 1 76 ? 27.550 2.732 -0.240 1.00 9.44 76 GLN A O 1
ATOM 613 N N . LYS A 1 77 ? 27.599 3.738 -2.246 1.00 8.58 77 LYS A N 1
ATOM 614 C CA . LYS A 1 77 ? 28.652 4.719 -1.832 1.00 9.01 77 LYS A CA 1
ATOM 615 C C . LYS A 1 77 ? 28.136 5.617 -0.697 1.00 8.47 77 LYS A C 1
ATOM 616 O O . LYS A 1 77 ? 28.922 6.032 0.184 1.00 9.27 77 LYS A O 1
ATOM 622 N N . ASN A 1 78 ? 26.850 5.920 -0.714 1.00 8.28 78 ASN A N 1
ATOM 623 C CA . ASN A 1 78 ? 26.241 6.853 0.246 1.00 8.40 78 ASN A CA 1
ATOM 624 C C . ASN A 1 78 ? 25.950 6.197 1.587 1.00 8.81 78 ASN A C 1
ATOM 625 O O . ASN A 1 78 ? 25.620 6.912 2.552 1.00 8.87 78 ASN A O 1
ATOM 630 N N . ARG A 1 79 ? 26.085 4.886 1.661 1.00 8.93 79 ARG A N 1
ATOM 631 C CA A ARG A 1 79 ? 25.795 4.110 2.880 0.62 9.17 79 ARG A CA 1
ATOM 632 C CA B ARG A 1 79 ? 25.780 4.108 2.898 0.38 8.87 79 ARG A CA 1
ATOM 633 C C . ARG A 1 79 ? 24.324 4.172 3.276 1.00 9.00 79 ARG A C 1
ATOM 634 O O . ARG A 1 79 ? 23.978 3.933 4.442 1.00 10.55 79 ARG A O 1
ATOM 649 N N . GLY A 1 80 ? 23.422 4.468 2.317 1.00 8.43 80 GLY A N 1
ATOM 650 C CA . GLY A 1 80 ? 21.997 4.430 2.598 1.00 8.75 80 GLY A CA 1
ATOM 651 C C . GLY A 1 80 ? 21.142 5.196 1.616 1.00 7.50 80 GLY A C 1
ATOM 652 O O . GLY A 1 80 ? 21.640 5.999 0.807 1.00 8.49 80 GLY A O 1
ATOM 653 N N . ILE A 1 81 ? 19.849 4.908 1.700 1.00 7.51 81 ILE A N 1
ATOM 654 C CA . ILE A 1 81 ? 18.817 5.664 1.005 1.00 7.26 81 ILE A CA 1
ATOM 655 C C . ILE A 1 81 ? 17.719 5.950 2.027 1.00 7.39 81 ILE A C 1
ATOM 656 O O . ILE A 1 81 ? 17.385 5.094 2.865 1.00 7.95 81 ILE A O 1
ATOM 661 N N . ASP A 1 82 ? 17.113 7.118 1.937 1.00 7.31 82 ASP A N 1
ATOM 662 C CA . ASP A 1 82 ? 16.032 7.502 2.835 1.00 7.49 82 ASP A CA 1
ATOM 663 C C . ASP A 1 82 ? 14.713 6.842 2.450 1.00 7.30 82 ASP A C 1
ATOM 664 O O . ASP A 1 82 ? 14.473 6.449 1.295 1.00 7.78 82 ASP A O 1
ATOM 669 N N . SER A 1 83 ? 13.812 6.753 3.436 1.00 7.82 83 SER A N 1
ATOM 670 C CA . SER A 1 83 ? 12.421 6.347 3.138 1.00 8.73 83 SER A CA 1
ATOM 671 C C . SER A 1 83 ? 11.728 7.483 2.376 1.00 8.05 83 SER A C 1
ATOM 672 O O . SER A 1 83 ? 12.146 8.657 2.397 1.00 8.27 83 SER A O 1
ATOM 675 N N . GLU A 1 84 ? 10.628 7.158 1.721 1.00 8.35 84 GLU A N 1
ATOM 676 C CA . GLU A 1 84 ? 9.802 8.156 1.067 1.00 8.89 84 GLU A CA 1
ATOM 677 C C . GLU A 1 84 ? 9.305 9.206 2.106 1.00 8.15 84 GLU A C 1
ATOM 678 O O . GLU A 1 84 ? 9.340 10.387 1.849 1.00 9.79 84 GLU A O 1
ATOM 684 N N . ASP A 1 85 ? 8.839 8.744 3.283 1.00 8.88 85 ASP A N 1
ATOM 685 C CA . ASP A 1 85 ? 8.321 9.733 4.259 1.00 9.40 85 ASP A CA 1
ATOM 686 C C . ASP A 1 85 ? 9.417 10.654 4.751 1.00 8.55 85 ASP A C 1
ATOM 687 O O . ASP A 1 85 ? 9.139 11.835 5.035 1.00 10.07 85 ASP A O 1
ATOM 692 N N . ALA A 1 86 ? 10.670 10.181 4.827 1.00 8.52 86 ALA A N 1
ATOM 693 C CA . ALA A 1 86 ? 11.772 11.053 5.264 1.00 8.64 86 ALA A CA 1
ATOM 694 C C . ALA A 1 86 ? 12.247 11.995 4.170 1.00 9.76 86 ALA A C 1
ATOM 695 O O . ALA A 1 86 ? 12.829 13.018 4.482 1.00 11.62 86 ALA A O 1
ATOM 697 N N . TYR A 1 87 ? 12.040 11.688 2.887 1.00 8.34 87 TYR A N 1
ATOM 698 C CA . TYR A 1 87 ? 12.556 12.523 1.771 1.00 8.47 87 TYR A CA 1
ATOM 699 C C . TYR A 1 87 ? 11.483 12.366 0.697 1.00 7.50 87 TYR A C 1
ATOM 700 O O . TYR A 1 87 ? 11.657 11.673 -0.304 1.00 8.74 87 TYR A O 1
ATOM 709 N N . PRO A 1 88 ? 10.361 13.084 0.866 1.00 9.17 88 PRO A N 1
ATOM 710 C CA . PRO A 1 88 ? 9.239 12.963 -0.054 1.00 9.95 88 PRO A CA 1
ATOM 711 C C . PRO A 1 88 ? 9.457 13.426 -1.477 1.00 8.78 88 PRO A C 1
ATOM 712 O O . PRO A 1 88 ? 10.248 14.324 -1.726 1.00 9.62 88 PRO A O 1
ATOM 716 N N . TYR A 1 89 ? 8.691 12.828 -2.365 1.00 9.28 89 TYR A N 1
ATOM 717 C CA . TYR A 1 89 ? 8.768 13.166 -3.785 1.00 9.21 89 TYR A CA 1
ATOM 718 C C . TYR A 1 89 ? 8.128 14.517 -4.040 1.00 9.90 89 TYR A C 1
ATOM 719 O O . TYR A 1 89 ? 6.923 14.770 -3.696 1.00 11.34 89 TYR A O 1
ATOM 728 N N . VAL A 1 90 ? 8.856 15.391 -4.705 1.00 9.64 90 VAL A N 1
ATOM 729 C CA . VAL A 1 90 ? 8.313 16.731 -5.009 1.00 11.56 90 VAL A CA 1
ATOM 730 C C . VAL A 1 90 ? 8.226 16.982 -6.498 1.00 11.75 90 VAL A C 1
ATOM 731 O O . VAL A 1 90 ? 7.662 18.015 -6.865 1.00 14.64 90 VAL A O 1
ATOM 735 N N . GLY A 1 91 ? 8.748 16.101 -7.342 1.00 12.56 91 GLY A N 1
ATOM 736 C CA . GLY A 1 91 ? 8.556 16.243 -8.791 1.00 14.79 91 GLY A CA 1
ATOM 737 C C . GLY A 1 91 ? 9.483 17.206 -9.533 1.00 11.33 91 GLY A C 1
ATOM 738 O O . GLY A 1 91 ? 9.185 17.559 -10.662 1.00 14.58 91 GLY A O 1
ATOM 739 N N . GLN A 1 92 ? 10.580 17.653 -8.941 1.00 10.62 92 GLN A N 1
ATOM 740 C CA . GLN A 1 92 ? 11.592 18.526 -9.572 1.00 9.63 92 GLN A CA 1
ATOM 741 C C . GLN A 1 92 ? 12.919 18.228 -8.926 1.00 9.33 92 GLN A C 1
ATOM 742 O O . GLN A 1 92 ? 12.983 17.844 -7.741 1.00 10.55 92 GLN A O 1
ATOM 748 N N . GLU A 1 93 ? 14.009 18.441 -9.648 1.00 9.97 93 GLU A N 1
ATOM 749 C CA . GLU A 1 93 ? 15.328 18.215 -9.080 1.00 9.86 93 GLU A CA 1
ATOM 750 C C . GLU A 1 93 ? 15.724 19.371 -8.120 1.00 10.41 93 GLU A C 1
ATOM 751 O O . GLU A 1 93 ? 15.458 20.539 -8.398 1.00 11.86 93 GLU A O 1
ATOM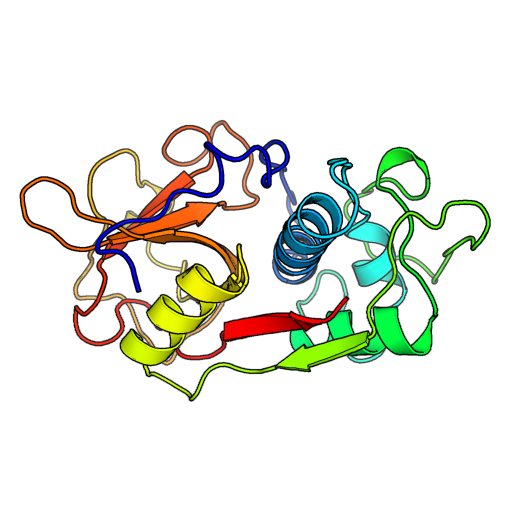 757 N N . GLU A 1 94 ? 16.409 19.011 -7.040 1.00 9.94 94 GLU A N 1
ATOM 758 C CA . GLU A 1 94 ? 16.863 20.010 -6.016 1.00 10.75 94 GLU A CA 1
ATOM 759 C C . GLU A 1 94 ? 18.262 19.646 -5.676 1.00 9.87 94 GLU A C 1
ATOM 760 O O . GLU A 1 94 ? 18.785 18.587 -6.047 1.00 10.66 94 GLU A O 1
ATOM 766 N N . SER A 1 95 ? 18.879 20.490 -4.842 1.00 10.34 95 SER A N 1
ATOM 767 C CA A SER A 1 95 ? 20.180 20.133 -4.269 0.52 10.94 95 SER A CA 1
ATOM 768 C CA B SER A 1 95 ? 20.176 20.156 -4.226 0.48 10.33 95 SER A CA 1
ATOM 769 C C . SER A 1 95 ? 19.983 18.811 -3.444 1.00 9.29 95 SER A C 1
ATOM 770 O O . SER A 1 95 ? 18.893 18.561 -2.924 1.00 12.01 95 SER A O 1
ATOM 775 N N . CYS A 1 96 ? 21.071 18.093 -3.249 1.00 9.83 96 CYS A N 1
ATOM 776 C CA . CYS A 1 96 ? 21.006 16.861 -2.473 1.00 8.64 96 CYS A CA 1
ATOM 777 C C . CYS A 1 96 ? 20.731 17.194 -0.998 1.00 10.85 96 CYS A C 1
ATOM 778 O O . CYS A 1 96 ? 21.520 17.949 -0.355 1.00 13.60 96 CYS A O 1
ATOM 781 N N . MET A 1 97 ? 19.613 16.656 -0.481 1.00 11.61 97 MET A N 1
ATOM 782 C CA . MET A 1 97 ? 19.214 16.878 0.924 1.00 12.10 97 MET A CA 1
ATOM 783 C C . MET A 1 97 ? 19.030 15.567 1.673 1.00 9.78 97 MET A C 1
ATOM 784 O O . MET A 1 97 ? 18.206 15.475 2.584 1.00 11.39 97 MET A O 1
ATOM 789 N N . TYR A 1 98 ? 19.815 14.580 1.298 1.00 10.05 98 TYR A N 1
ATOM 790 C CA . TYR A 1 98 ? 19.752 13.285 1.993 1.00 8.74 98 TYR A CA 1
ATOM 791 C C . TYR A 1 98 ? 20.027 13.504 3.487 1.00 9.64 98 TYR A C 1
ATOM 792 O O . TYR A 1 98 ? 20.934 14.284 3.860 1.00 11.95 98 TYR A O 1
ATOM 801 N N . ASN A 1 99 ? 19.285 12.828 4.319 1.00 9.20 99 ASN A N 1
ATOM 802 C CA . ASN A 1 99 ? 19.555 12.905 5.770 1.00 10.34 99 ASN A CA 1
ATOM 803 C C . ASN A 1 99 ? 19.744 11.470 6.282 1.00 8.89 99 ASN A C 1
ATOM 804 O O . ASN A 1 99 ? 18.812 10.653 6.221 1.00 9.12 99 ASN A O 1
ATOM 809 N N . PRO A 1 100 ? 20.926 11.146 6.779 1.00 8.99 100 PRO A N 1
ATOM 810 C CA . PRO A 1 100 ? 21.143 9.790 7.260 1.00 9.46 100 PRO A CA 1
ATOM 811 C C . PRO A 1 100 ? 20.241 9.326 8.371 1.00 8.77 100 PRO A C 1
ATOM 812 O O . PRO A 1 100 ? 20.014 8.138 8.499 1.00 9.89 100 PRO A O 1
ATOM 816 N N . THR A 1 101 ? 19.651 10.244 9.123 1.00 8.70 101 THR A N 1
ATOM 817 C CA . THR A 1 101 ? 18.744 9.832 10.195 1.00 9.68 101 THR A CA 1
ATOM 818 C C . THR A 1 101 ? 17.492 9.148 9.596 1.00 9.50 101 THR A C 1
ATOM 819 O O . THR A 1 101 ? 16.868 8.302 10.261 1.00 10.35 101 THR A O 1
ATOM 823 N N . GLY A 1 102 ? 17.139 9.476 8.337 1.00 9.18 102 GLY A N 1
ATOM 824 C CA . GLY A 1 102 ? 15.985 8.879 7.675 1.00 9.97 102 GLY A CA 1
ATOM 825 C C . GLY A 1 102 ? 16.309 7.617 6.888 1.00 8.19 102 GLY A C 1
ATOM 826 O O . GLY A 1 102 ? 15.447 7.148 6.119 1.00 8.42 102 GLY A O 1
ATOM 827 N N . LYS A 1 103 ? 17.512 7.063 7.040 1.00 8.21 103 LYS A N 1
ATOM 828 C CA A LYS A 1 103 ? 17.947 5.914 6.257 0.62 8.62 103 LYS A CA 1
ATOM 829 C CA B LYS A 1 103 ? 17.838 5.940 6.129 0.38 7.87 103 LYS A CA 1
ATOM 830 C C . LYS A 1 103 ? 17.017 4.736 6.477 1.00 8.04 103 LYS A C 1
ATOM 831 O O . LYS A 1 103 ? 16.705 4.391 7.633 1.00 8.29 103 LYS A O 1
ATOM 842 N N . ALA A 1 104 ? 16.589 4.063 5.405 1.00 8.03 104 ALA A N 1
ATOM 843 C CA . ALA A 1 104 ? 15.687 2.891 5.542 1.00 8.07 104 ALA A CA 1
ATOM 844 C C . ALA A 1 104 ? 16.202 1.685 4.759 1.00 8.39 104 ALA A C 1
ATOM 845 O O . ALA A 1 104 ? 15.584 0.619 4.818 1.00 9.82 104 ALA A O 1
ATOM 847 N N . ALA A 1 105 ? 17.278 1.821 3.985 1.00 8.21 105 ALA A N 1
ATOM 848 C CA . ALA A 1 105 ? 17.870 0.667 3.302 1.00 8.78 105 ALA A CA 1
ATOM 849 C C . ALA A 1 105 ? 19.291 0.993 2.934 1.00 8.10 105 ALA A C 1
ATOM 850 O O . ALA A 1 105 ? 19.682 2.160 2.877 1.00 8.96 105 ALA A O 1
ATOM 852 N N . LYS A 1 106 ? 20.067 -0.056 2.710 1.00 9.05 106 LYS A N 1
ATOM 853 C CA . LYS A 1 106 ? 21.438 0.058 2.219 1.00 8.74 106 LYS A CA 1
ATOM 854 C C . LYS A 1 106 ? 21.588 -0.780 0.943 1.00 9.04 106 LYS A C 1
ATOM 855 O O . LYS A 1 106 ? 20.675 -1.575 0.564 1.00 11.49 106 LYS A O 1
ATOM 861 N N . CYS A 1 107 ? 22.702 -0.636 0.257 1.00 8.71 107 CYS A N 1
ATOM 862 C CA . CYS A 1 107 ? 22.955 -1.411 -0.980 1.00 9.20 107 CYS A CA 1
ATOM 863 C C . CYS A 1 107 ? 24.413 -1.819 -0.957 1.00 8.69 107 CYS A C 1
ATOM 864 O O . CYS A 1 107 ? 25.293 -1.003 -0.648 1.00 9.82 107 CYS A O 1
ATOM 867 N N . ARG A 1 108 ? 24.652 -3.084 -1.323 1.00 9.48 108 ARG A N 1
ATOM 868 C CA . ARG A 1 108 ? 26.020 -3.625 -1.354 1.00 10.57 108 ARG A CA 1
ATOM 869 C C . ARG A 1 108 ? 26.566 -3.842 -2.748 1.00 11.56 108 ARG A C 1
ATOM 870 O O . ARG A 1 108 ? 27.516 -4.655 -2.941 1.00 14.28 108 ARG A O 1
ATOM 878 N N . GLY A 1 109 ? 25.943 -3.207 -3.722 1.00 10.89 109 GLY A N 1
ATOM 879 C CA . GLY A 1 109 ? 26.394 -3.324 -5.109 1.00 11.99 109 GLY A CA 1
ATOM 880 C C . GLY A 1 109 ? 25.213 -3.671 -6.014 1.00 10.21 109 GLY A C 1
ATOM 881 O O . GLY A 1 109 ? 24.031 -3.488 -5.643 1.00 9.83 109 GLY A O 1
ATOM 882 N N . TYR A 1 110 ? 25.519 -4.138 -7.226 1.00 9.11 110 TYR A N 1
ATOM 883 C CA . TYR A 1 110 ? 24.466 -4.476 -8.181 1.00 8.19 110 TYR A CA 1
ATOM 884 C C . TYR A 1 110 ? 25.003 -5.440 -9.189 1.00 7.85 110 TYR A C 1
ATOM 885 O O . TYR A 1 110 ? 26.242 -5.659 -9.282 1.00 8.94 110 TYR A O 1
ATOM 894 N N . ARG A 1 111 ? 24.084 -6.014 -9.952 1.00 8.33 111 ARG A N 1
ATOM 895 C CA . ARG A 1 111 ? 24.462 -6.869 -11.070 1.00 8.81 111 ARG A CA 1
ATOM 896 C C . ARG A 1 111 ? 23.603 -6.468 -12.256 1.00 8.12 111 ARG A C 1
ATOM 897 O O . ARG A 1 111 ? 22.446 -6.021 -12.123 1.00 8.86 111 ARG A O 1
ATOM 905 N N . GLU A 1 112 ? 24.182 -6.662 -13.430 1.00 10.03 112 GLU A N 1
ATOM 906 C CA A GLU A 1 112 ? 23.465 -6.405 -14.677 0.59 10.33 112 GLU A CA 1
ATOM 907 C CA B GLU A 1 112 ? 23.442 -6.420 -14.684 0.41 10.67 112 GLU A CA 1
ATOM 908 C C . GLU A 1 112 ? 23.132 -7.730 -15.344 1.00 10.29 112 GLU A C 1
ATOM 909 O O . GLU A 1 112 ? 23.912 -8.676 -15.368 1.00 13.16 112 GLU A O 1
ATOM 920 N N . ILE A 1 113 ? 21.959 -7.803 -15.941 1.00 9.06 113 ILE A N 1
ATOM 921 C CA A ILE A 1 113 ? 21.562 -8.997 -16.684 0.58 9.98 113 ILE A CA 1
ATOM 922 C CA B ILE A 1 113 ? 21.537 -8.980 -16.727 0.42 9.61 113 ILE A CA 1
ATOM 923 C C . ILE A 1 113 ? 22.237 -8.890 -18.078 1.00 9.31 113 ILE A C 1
ATOM 924 O O . ILE A 1 113 ? 22.275 -7.833 -18.693 1.00 9.68 113 ILE A O 1
ATOM 933 N N . PRO A 1 114 ? 22.753 -10.024 -18.616 1.00 9.89 114 PRO A N 1
ATOM 934 C CA . PRO A 1 114 ? 23.394 -10.039 -19.954 1.00 11.36 114 PRO A CA 1
ATOM 935 C C . PRO A 1 114 ? 22.459 -9.416 -20.998 1.00 9.90 114 PRO A C 1
ATOM 936 O O . PRO A 1 114 ? 21.246 -9.737 -21.030 1.00 9.60 114 PRO A O 1
ATOM 940 N N . GLU A 1 115 ? 23.001 -8.526 -21.794 1.00 10.69 115 GLU A N 1
ATOM 941 C CA . GLU A 1 115 ? 22.181 -7.733 -22.682 1.00 10.79 115 GLU A CA 1
ATOM 942 C C . GLU A 1 115 ? 21.352 -8.560 -23.638 1.00 9.35 115 GLU A C 1
ATOM 943 O O . GLU A 1 115 ? 21.860 -9.452 -24.349 1.00 10.90 115 GLU A O 1
ATOM 949 N N . GLY A 1 116 ? 20.049 -8.307 -23.636 1.00 8.12 116 GLY A N 1
ATOM 950 C CA . GLY A 1 116 ? 19.118 -8.969 -24.550 1.00 8.45 116 GLY A CA 1
ATOM 951 C C . GLY A 1 116 ? 18.671 -10.349 -24.167 1.00 7.70 116 GLY A C 1
ATOM 952 O O . GLY A 1 116 ? 17.872 -10.929 -24.865 1.00 8.39 116 GLY A O 1
ATOM 953 N N . ASN A 1 117 ? 19.147 -10.865 -23.042 1.00 7.39 117 ASN A N 1
ATOM 954 C CA . ASN A 1 117 ? 18.890 -12.272 -22.701 1.00 7.52 117 ASN A CA 1
ATOM 955 C C . ASN A 1 117 ? 17.722 -12.413 -21.750 1.00 7.38 117 ASN A C 1
ATOM 956 O O . ASN A 1 117 ? 17.875 -12.278 -20.513 1.00 7.58 117 ASN A O 1
ATOM 961 N N . GLU A 1 118 ? 16.553 -12.687 -22.307 1.00 6.81 118 GLU A N 1
ATOM 962 C CA . GLU A 1 118 ? 15.347 -12.837 -21.479 1.00 6.97 118 GLU A CA 1
ATOM 963 C C . GLU A 1 118 ? 15.386 -14.085 -20.593 1.00 6.98 118 GLU A C 1
ATOM 964 O O . GLU A 1 118 ? 14.764 -14.078 -19.543 1.00 7.99 118 GLU A O 1
ATOM 970 N N . LYS A 1 119 ? 16.097 -15.137 -20.993 1.00 7.86 119 LYS A N 1
ATOM 971 C CA . LYS A 1 119 ? 16.216 -16.317 -20.089 1.00 8.25 119 LYS A CA 1
ATOM 972 C C . LYS A 1 119 ? 17.028 -15.927 -18.829 1.00 7.49 119 LYS A C 1
ATOM 973 O O . LYS A 1 119 ? 16.635 -16.319 -17.715 1.00 8.36 119 LYS A O 1
ATOM 979 N N . ALA A 1 120 ? 18.072 -15.150 -19.003 1.00 7.99 120 ALA A N 1
ATOM 980 C CA . ALA A 1 120 ? 18.881 -14.688 -17.861 1.00 8.97 120 ALA A CA 1
ATOM 981 C C . ALA A 1 120 ? 18.017 -13.733 -17.016 1.00 8.38 120 ALA A C 1
ATOM 982 O O . ALA A 1 120 ? 18.100 -13.758 -15.786 1.00 8.74 120 ALA A O 1
ATOM 984 N N . LEU A 1 121 ? 17.210 -12.861 -17.651 1.00 7.78 121 LEU A N 1
ATOM 985 C CA . LEU A 1 121 ? 16.298 -11.989 -16.874 1.00 7.39 121 LEU A CA 1
ATOM 986 C C . LEU A 1 121 ? 15.338 -12.834 -16.025 1.00 7.28 121 LEU A C 1
ATOM 987 O O . LEU A 1 121 ? 15.119 -12.516 -14.837 1.00 7.74 121 LEU A O 1
ATOM 992 N N . LYS A 1 122 ? 14.761 -13.889 -16.617 1.00 7.31 122 LYS A N 1
ATOM 993 C CA . LYS A 1 122 ? 13.849 -14.753 -15.908 1.00 7.66 122 LYS A CA 1
ATOM 994 C C . LYS A 1 122 ? 14.568 -15.393 -14.713 1.00 7.91 122 LYS A C 1
ATOM 995 O O . LYS A 1 122 ? 14.007 -15.434 -13.583 1.00 8.35 122 LYS A O 1
ATOM 1001 N N . ARG A 1 123 ? 15.771 -15.891 -14.940 1.00 8.06 123 ARG A N 1
ATOM 1002 C CA . ARG A 1 123 ? 16.485 -16.538 -13.839 1.00 8.99 123 ARG A CA 1
ATOM 1003 C C . ARG A 1 123 ? 16.794 -15.523 -12.721 1.00 8.40 123 ARG A C 1
ATOM 1004 O O . ARG A 1 123 ? 16.739 -15.902 -11.523 1.00 9.34 123 ARG A O 1
ATOM 1012 N N . ALA A 1 124 ? 17.115 -14.288 -13.068 1.00 8.57 124 ALA A N 1
ATOM 1013 C CA . ALA A 1 124 ? 17.347 -13.290 -12.049 1.00 8.39 124 ALA A CA 1
ATOM 1014 C C . ALA A 1 124 ? 16.085 -12.973 -11.280 1.00 7.70 124 ALA A C 1
ATOM 1015 O O . ALA A 1 124 ? 16.099 -12.867 -10.047 1.00 8.90 124 ALA A O 1
ATOM 1017 N N . VAL A 1 125 ? 14.960 -12.771 -11.967 1.00 7.66 125 VAL A N 1
ATOM 1018 C CA . VAL A 1 125 ? 13.730 -12.503 -11.248 1.00 7.98 125 VAL A CA 1
ATOM 1019 C C . VAL A 1 125 ? 13.420 -13.677 -10.293 1.00 8.49 125 VAL A C 1
ATOM 1020 O O . VAL A 1 125 ? 13.040 -13.445 -9.136 1.00 9.05 125 VAL A O 1
ATOM 1024 N N . ALA A 1 126 ? 13.624 -14.909 -10.766 1.00 8.61 126 ALA A N 1
ATOM 1025 C CA . ALA A 1 126 ? 13.331 -16.078 -9.900 1.00 9.06 126 ALA A CA 1
ATOM 1026 C C . ALA A 1 126 ? 14.249 -16.138 -8.671 1.00 9.01 126 ALA A C 1
ATOM 1027 O O . ALA A 1 126 ? 13.748 -16.412 -7.576 1.00 11.75 126 ALA A O 1
ATOM 1029 N N . ARG A 1 127 ? 15.525 -15.831 -8.851 1.00 9.03 127 ARG A N 1
ATOM 1030 C CA . ARG A 1 127 ? 16.501 -16.000 -7.759 1.00 10.78 127 ARG A CA 1
ATOM 1031 C C . ARG A 1 127 ? 16.549 -14.839 -6.809 1.00 10.11 127 ARG A C 1
ATOM 1032 O O . ARG A 1 127 ? 16.903 -15.044 -5.642 1.00 11.87 127 ARG A O 1
ATOM 1040 N N . VAL A 1 128 ? 16.343 -13.625 -7.335 1.00 9.28 128 VAL A N 1
ATOM 1041 C CA . VAL A 1 128 ? 16.544 -12.395 -6.586 1.00 10.54 128 VAL A CA 1
ATOM 1042 C C . VAL A 1 128 ? 15.282 -11.743 -6.086 1.00 9.79 128 VAL A C 1
ATOM 1043 O O . VAL A 1 128 ? 15.192 -11.363 -4.917 1.00 10.08 128 VAL A O 1
ATOM 1047 N N . GLY A 1 129 ? 14.308 -11.519 -6.971 1.00 10.65 129 GLY A N 1
ATOM 1048 C CA . GLY A 1 129 ? 13.148 -10.731 -6.669 1.00 9.99 129 GLY A CA 1
ATOM 1049 C C . GLY A 1 129 ? 12.949 -9.730 -7.829 1.00 8.30 129 GLY A C 1
ATOM 1050 O O . GLY A 1 129 ? 13.517 -9.943 -8.922 1.00 8.19 129 GLY A O 1
ATOM 1051 N N . PRO A 1 130 ? 12.189 -8.662 -7.603 1.00 7.17 130 PRO A N 1
ATOM 1052 C CA . PRO A 1 130 ? 11.950 -7.661 -8.661 1.00 7.17 130 PRO A CA 1
ATOM 1053 C C . PRO A 1 130 ? 13.247 -7.084 -9.241 1.00 6.87 130 PRO A C 1
ATOM 1054 O O . PRO A 1 130 ? 14.205 -6.801 -8.523 1.00 7.51 130 PRO A O 1
ATOM 1058 N N . VAL A 1 131 ? 13.262 -6.922 -10.573 1.00 6.57 131 VAL A N 1
ATOM 1059 C CA . VAL A 1 131 ? 14.436 -6.470 -11.292 1.00 6.35 131 VAL A CA 1
ATOM 1060 C C . VAL A 1 131 ? 14.101 -5.190 -12.066 1.00 6.26 131 VAL A C 1
ATOM 1061 O O . VAL A 1 131 ? 13.038 -5.113 -12.703 1.00 6.64 131 VAL A O 1
ATOM 1065 N N . SER A 1 132 ? 14.974 -4.196 -12.012 1.00 6.60 132 SER A N 1
ATOM 1066 C CA . SER A 1 132 ? 14.773 -2.961 -12.773 1.00 6.17 132 SER A CA 1
ATOM 1067 C C . SER A 1 132 ? 15.015 -3.234 -14.266 1.00 6.25 132 SER A C 1
ATOM 1068 O O . SER A 1 132 ? 16.007 -3.865 -14.612 1.00 7.08 132 SER A O 1
ATOM 1071 N N . VAL A 1 133 ? 14.134 -2.739 -15.136 1.00 6.37 133 VAL A N 1
ATOM 1072 C CA . VAL A 1 133 ? 14.283 -2.936 -16.575 1.00 6.48 133 VAL A CA 1
ATOM 1073 C C . VAL A 1 133 ? 13.932 -1.649 -17.320 1.00 6.34 133 VAL A C 1
ATOM 1074 O O . VAL A 1 133 ? 13.226 -0.771 -16.788 1.00 7.63 133 VAL A O 1
ATOM 1078 N N . ALA A 1 134 ? 14.449 -1.526 -18.524 1.00 6.77 134 ALA A N 1
ATOM 1079 C CA . ALA A 1 134 ? 14.120 -0.408 -19.410 1.00 7.75 134 ALA A CA 1
ATOM 1080 C C . ALA A 1 134 ? 13.437 -0.926 -20.658 1.00 6.53 134 ALA A C 1
ATOM 1081 O O . ALA A 1 134 ? 13.698 -2.037 -21.136 1.00 8.03 134 ALA A O 1
ATOM 1083 N N . ILE A 1 135 ? 12.523 -0.114 -21.182 1.00 7.13 135 ILE A N 1
ATOM 1084 C CA . ILE A 1 135 ? 11.728 -0.485 -22.375 1.00 6.70 135 ILE A CA 1
ATOM 1085 C C . ILE A 1 135 ? 11.506 0.730 -23.277 1.00 6.89 135 ILE A C 1
ATOM 1086 O O . ILE A 1 135 ? 11.734 1.892 -22.900 1.00 7.01 135 ILE A O 1
ATOM 1091 N N . ASP A 1 136 ? 11.090 0.402 -24.509 1.00 7.52 136 ASP A N 1
ATOM 1092 C CA . ASP A 1 136 ? 10.451 1.408 -25.373 1.00 7.64 136 ASP A CA 1
ATOM 1093 C C . ASP A 1 136 ? 8.978 1.488 -24.953 1.00 7.33 136 ASP A C 1
ATOM 1094 O O . ASP A 1 136 ? 8.211 0.525 -25.143 1.00 8.52 136 ASP A O 1
ATOM 1099 N N . ALA A 1 137 ? 8.592 2.608 -24.328 1.00 7.47 137 ALA A N 1
ATOM 1100 C CA . ALA A 1 137 ? 7.228 2.860 -23.911 1.00 8.36 137 ALA A CA 1
ATOM 1101 C C . ALA A 1 137 ? 6.629 3.990 -24.762 1.00 7.70 137 ALA A C 1
ATOM 1102 O O . ALA A 1 137 ? 5.586 4.566 -24.370 1.00 8.58 137 ALA A O 1
ATOM 1104 N N . SER A 1 138 ? 7.189 4.233 -25.957 1.00 8.67 138 SER A N 1
ATOM 1105 C CA . SER A 1 138 ? 6.735 5.378 -26.768 1.00 9.16 138 SER A CA 1
ATOM 1106 C C . SER A 1 138 ? 5.483 5.119 -27.569 1.00 8.22 138 SER A C 1
ATOM 1107 O O . SER A 1 138 ? 4.845 6.090 -28.004 1.00 9.29 138 SER A O 1
ATOM 1110 N N . LEU A 1 139 ? 5.096 3.869 -27.804 1.00 8.48 139 LEU A N 1
ATOM 1111 C CA . LEU A 1 139 ? 3.943 3.652 -28.661 1.00 8.70 139 LEU A CA 1
ATOM 1112 C C . LEU A 1 139 ? 2.656 4.012 -27.974 1.00 8.22 139 LEU A C 1
ATOM 1113 O O . LEU A 1 139 ? 2.465 3.773 -26.767 1.00 8.91 139 LEU A O 1
ATOM 1118 N N . THR A 1 140 ? 1.732 4.595 -28.709 1.00 9.23 140 THR A N 1
ATOM 1119 C CA . THR A 1 140 ? 0.442 4.868 -28.077 1.00 9.85 140 THR A CA 1
ATOM 1120 C C . THR A 1 140 ? -0.249 3.555 -27.653 1.00 8.57 140 THR A C 1
ATOM 1121 O O . THR A 1 140 ? -0.962 3.537 -26.643 1.00 9.39 140 THR A O 1
ATOM 1125 N N . SER A 1 141 ? 0.017 2.424 -28.343 1.00 9.17 141 SER A N 1
ATOM 1126 C CA . SER A 1 141 ? -0.621 1.151 -27.925 1.00 9.06 141 SER A CA 1
ATOM 1127 C C . SER A 1 141 ? -0.154 0.758 -26.514 1.00 8.52 141 SER A C 1
ATOM 1128 O O . SER A 1 141 ? -0.941 0.260 -25.719 1.00 9.33 141 SER A O 1
ATOM 1131 N N . PHE A 1 142 ? 1.139 0.999 -26.209 1.00 8.06 142 PHE A N 1
ATOM 1132 C CA . PHE A 1 142 ? 1.640 0.716 -24.846 1.00 7.57 142 PHE A CA 1
ATOM 1133 C C . PHE A 1 142 ? 0.910 1.617 -23.889 1.00 7.39 142 PHE A C 1
ATOM 1134 O O . PHE A 1 142 ? 0.428 1.197 -22.820 1.00 8.11 142 PHE A O 1
ATOM 1142 N N . GLN A 1 143 ? 0.880 2.916 -24.227 1.00 7.73 143 GLN A N 1
ATOM 1143 C CA . GLN A 1 143 ? 0.293 3.879 -23.317 1.00 7.55 143 GLN A CA 1
ATOM 1144 C C . GLN A 1 143 ? -1.190 3.679 -23.029 1.00 7.71 143 GLN A C 1
ATOM 1145 O O . GLN A 1 143 ? -1.643 3.999 -21.930 1.00 8.22 143 GLN A O 1
ATOM 1151 N N . PHE A 1 144 ? -1.935 3.159 -24.010 1.00 8.29 144 PHE A N 1
ATOM 1152 C CA . PHE A 1 144 ? -3.346 2.871 -23.852 1.00 8.37 144 PHE A CA 1
ATOM 1153 C C . PHE A 1 144 ? -3.631 1.446 -23.366 1.00 8.66 144 PHE A C 1
ATOM 1154 O O . PHE A 1 144 ? -4.789 1.060 -23.316 1.00 9.92 144 PHE A O 1
ATOM 1162 N N . TYR A 1 145 ? -2.609 0.702 -22.926 1.00 8.21 145 TYR A N 1
ATOM 1163 C CA . TYR A 1 145 ? -2.824 -0.650 -22.479 1.00 8.24 145 TYR A CA 1
ATOM 1164 C C . TYR A 1 145 ? -3.932 -0.730 -21.413 1.00 7.78 145 TYR A C 1
ATOM 1165 O O . TYR A 1 145 ? -3.939 0.046 -20.457 1.00 9.53 145 TYR A O 1
ATOM 1174 N N . SER A 1 146 ? -4.721 -1.789 -21.487 1.00 9.44 146 SER A N 1
ATOM 1175 C CA . SER A 1 146 ? -5.693 -2.043 -20.412 1.00 11.23 146 SER A CA 1
ATOM 1176 C C . SER A 1 146 ? -5.672 -3.486 -19.942 1.00 11.21 146 SER A C 1
ATOM 1177 O O . SER A 1 146 ? -5.837 -3.709 -18.760 1.00 14.04 146 SER A O 1
ATOM 1180 N N . LYS A 1 147 ? -5.491 -4.451 -20.844 1.00 11.52 147 LYS A N 1
ATOM 1181 C CA A LYS A 1 147 ? -5.580 -5.887 -20.490 0.59 11.33 147 LYS A CA 1
ATOM 1182 C CA B LYS A 1 147 ? -5.576 -5.882 -20.452 0.41 11.27 147 LYS A CA 1
ATOM 1183 C C . LYS A 1 147 ? -4.770 -6.736 -21.435 1.00 9.82 147 LYS A C 1
ATOM 1184 O O . LYS A 1 147 ? -4.535 -6.345 -22.534 1.00 11.36 147 LYS A O 1
ATOM 1195 N N . GLY A 1 148 ? -4.549 -7.983 -21.032 1.00 11.93 148 GLY A N 1
ATOM 1196 C CA . GLY A 1 148 ? -3.900 -8.972 -21.879 1.00 11.49 148 GLY A CA 1
ATOM 1197 C C . GLY A 1 148 ? -2.404 -8.874 -21.871 1.00 8.71 148 GLY A C 1
ATOM 1198 O O . GLY A 1 148 ? -1.802 -8.170 -21.061 1.00 9.73 148 GLY A O 1
ATOM 1199 N N . VAL A 1 149 ? -1.748 -9.641 -22.724 1.00 9.40 149 VAL A N 1
ATOM 1200 C CA . VAL A 1 149 ? -0.312 -9.642 -22.804 1.00 8.23 149 VAL A CA 1
ATOM 1201 C C . VAL A 1 149 ? 0.062 -8.729 -23.926 1.00 8.37 149 VAL A C 1
ATOM 1202 O O . VAL A 1 149 ? -0.261 -9.001 -25.103 1.00 10.98 149 VAL A O 1
ATOM 1206 N N . TYR A 1 150 ? 0.674 -7.602 -23.587 1.00 7.74 150 TYR A N 1
ATOM 1207 C CA . TYR A 1 150 ? 1.004 -6.586 -24.575 1.00 7.39 150 TYR A CA 1
ATOM 1208 C C . TYR A 1 150 ? 2.098 -7.004 -25.523 1.00 7.08 150 TYR A C 1
ATOM 1209 O O . TYR A 1 150 ? 3.207 -7.394 -25.123 1.00 7.42 150 TYR A O 1
ATOM 1218 N N . TYR A 1 151 ? 1.804 -6.819 -26.828 1.00 8.12 15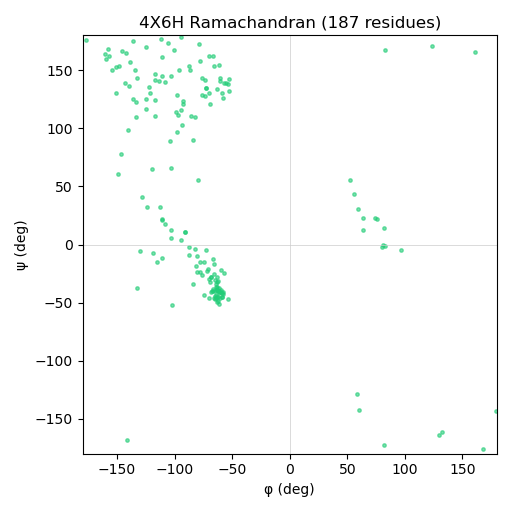1 TYR A N 1
ATOM 1219 C CA . TYR A 1 151 ? 2.775 -7.034 -27.866 1.00 8.72 151 TYR A CA 1
ATOM 1220 C C . TYR A 1 151 ? 2.421 -6.102 -29.023 1.00 8.84 151 TYR A C 1
ATOM 1221 O O . TYR A 1 151 ? 1.243 -6.136 -29.475 1.00 10.05 151 TYR A O 1
ATOM 1230 N N . ASP A 1 152 ? 3.386 -5.360 -29.517 1.00 8.12 152 ASP A N 1
ATOM 1231 C CA . ASP A 1 152 ? 3.158 -4.515 -30.690 1.00 8.75 152 ASP A CA 1
ATOM 1232 C C . ASP A 1 152 ? 4.364 -4.738 -31.538 1.00 8.61 152 ASP A C 1
ATOM 1233 O O . ASP A 1 152 ? 5.492 -4.504 -31.165 1.00 8.89 152 ASP A O 1
ATOM 1238 N N . GLU A 1 153 ? 4.104 -5.143 -32.803 1.00 8.62 153 GLU A N 1
ATOM 1239 C CA . GLU A 1 153 ? 5.183 -5.387 -33.740 1.00 9.82 153 GLU A CA 1
ATOM 1240 C C . GLU A 1 153 ? 6.128 -4.171 -33.978 1.00 10.45 153 GLU A C 1
ATOM 1241 O O . GLU A 1 153 ? 7.280 -4.346 -34.329 1.00 11.41 153 GLU A O 1
ATOM 1247 N N . SER A 1 154 ? 5.609 -2.962 -33.751 1.00 8.92 154 SER A N 1
ATOM 1248 C CA A SER A 1 154 ? 6.329 -1.727 -33.955 0.77 9.97 154 SER A CA 1
ATOM 1249 C CA B SER A 1 154 ? 6.476 -1.797 -34.005 0.23 10.24 154 SER A CA 1
ATOM 1250 C C . SER A 1 154 ? 7.216 -1.318 -32.780 1.00 9.96 154 SER A C 1
ATOM 1251 O O . SER A 1 154 ? 7.964 -0.324 -32.885 1.00 10.99 154 SER A O 1
ATOM 1256 N N . CYS A 1 155 ? 7.133 -2.041 -31.655 1.00 9.24 155 CYS A N 1
ATOM 1257 C CA . CYS A 1 155 ? 7.980 -1.679 -30.496 1.00 9.64 155 CYS A CA 1
ATOM 1258 C C . CYS A 1 155 ? 9.478 -1.790 -30.904 1.00 10.47 155 CYS A C 1
ATOM 1259 O O . CYS A 1 155 ? 9.837 -2.735 -31.628 1.00 13.03 155 CYS A O 1
ATOM 1262 N N . ASN A 1 156 ? 10.320 -0.877 -30.467 1.00 10.69 156 ASN A N 1
ATOM 1263 C CA . ASN A 1 156 ? 11.716 -0.881 -30.943 1.00 12.53 156 ASN A CA 1
ATOM 1264 C C . ASN A 1 156 ? 12.675 -1.125 -29.795 1.00 13.26 156 ASN A C 1
ATOM 1265 O O . ASN A 1 156 ? 12.856 -0.266 -28.943 1.00 13.60 156 ASN A O 1
ATOM 1270 N N . SER A 1 157 ? 13.279 -2.302 -29.827 1.00 12.31 157 SER A N 1
ATOM 1271 C CA A SER A 1 157 ? 14.189 -2.710 -28.740 0.74 14.48 157 SER A CA 1
ATOM 1272 C CA B SER A 1 157 ? 14.246 -2.763 -28.765 0.26 15.24 157 SER A CA 1
ATOM 1273 C C . SER A 1 157 ? 15.455 -1.903 -28.627 1.00 15.97 157 SER A C 1
ATOM 1274 O O . SER A 1 157 ? 16.046 -1.859 -27.558 1.00 16.80 157 SER A O 1
ATOM 1279 N N . ASP A 1 158 ? 15.767 -1.133 -29.676 1.00 14.47 158 ASP A N 1
ATOM 1280 C CA . ASP A 1 158 ? 16.903 -0.223 -29.696 1.00 15.22 158 ASP A CA 1
ATOM 1281 C C . ASP A 1 158 ? 16.551 1.221 -29.303 1.00 17.93 158 ASP A C 1
ATOM 1282 O O . ASP A 1 158 ? 17.337 2.151 -29.524 1.00 21.95 158 ASP A O 1
ATOM 1287 N N . ASN A 1 159 ? 15.284 1.431 -28.923 1.00 13.75 159 ASN A N 1
ATOM 1288 C CA . ASN A 1 159 ? 14.832 2.775 -28.570 1.00 13.95 159 ASN A CA 1
ATOM 1289 C C . ASN A 1 159 ? 14.354 2.750 -27.123 1.00 12.28 159 ASN A C 1
ATOM 1290 O O . ASN A 1 159 ? 13.188 2.861 -26.864 1.00 14.55 159 ASN A O 1
ATOM 1295 N N . LEU A 1 160 ? 15.245 2.494 -26.168 1.00 10.26 160 LEU A N 1
ATOM 1296 C CA . LEU A 1 160 ? 14.802 2.464 -24.752 1.00 9.34 160 LEU A CA 1
ATOM 1297 C C . LEU A 1 160 ? 14.542 3.902 -24.327 1.00 8.52 160 LEU A C 1
ATOM 1298 O O . LEU A 1 160 ? 15.326 4.801 -24.632 1.00 10.27 160 LEU A O 1
ATOM 1303 N N . ASN A 1 161 ? 13.428 4.134 -23.657 1.00 8.13 161 ASN A N 1
ATOM 1304 C CA . ASN A 1 161 ? 13.090 5.493 -23.239 1.00 8.31 161 ASN A CA 1
ATOM 1305 C C . ASN A 1 161 ? 12.348 5.546 -21.898 1.00 7.14 161 ASN A C 1
ATOM 1306 O O . ASN A 1 161 ? 12.052 6.621 -21.419 1.00 7.98 161 ASN A O 1
ATOM 1311 N N A HIS A 1 162 ? 12.156 4.408 -21.248 0.60 7.41 162 HIS A N 1
ATOM 1312 N N B HIS A 1 162 ? 12.102 4.368 -21.278 0.40 7.07 162 HIS A N 1
ATOM 1313 C CA A HIS A 1 162 ? 11.425 4.436 -19.974 0.60 6.96 162 HIS A CA 1
ATOM 1314 C CA B HIS A 1 162 ? 11.355 4.364 -20.009 0.40 6.28 162 HIS A CA 1
ATOM 1315 C C A HIS A 1 162 ? 12.009 3.301 -19.156 0.60 7.00 162 HIS A C 1
ATOM 1316 C C B HIS A 1 162 ? 11.739 3.194 -19.127 0.40 6.08 162 HIS A C 1
ATOM 1317 O O A HIS A 1 162 ? 12.708 2.423 -19.672 0.60 7.15 162 HIS A O 1
ATOM 1318 O O B HIS A 1 162 ? 11.782 2.065 -19.578 0.40 6.78 162 HIS A O 1
ATOM 1326 N N . ALA A 1 163 ? 11.855 3.403 -17.838 1.00 7.18 163 ALA A N 1
ATOM 1327 C CA . ALA A 1 163 ? 12.321 2.388 -16.882 1.00 6.82 163 ALA A CA 1
ATOM 1328 C C . ALA A 1 163 ? 11.148 1.974 -16.005 1.00 6.27 163 ALA A C 1
ATOM 1329 O O . ALA A 1 163 ? 10.373 2.853 -15.567 1.00 7.77 163 ALA A O 1
ATOM 1331 N N . VAL A 1 164 ? 11.032 0.688 -15.766 1.00 6.53 164 VAL A N 1
ATOM 1332 C CA . VAL A 1 164 ? 9.930 0.089 -15.019 1.00 6.55 164 VAL A CA 1
ATOM 1333 C C . VAL A 1 164 ? 10.493 -1.032 -14.153 1.00 6.42 164 VAL A C 1
ATOM 1334 O O . VAL A 1 164 ? 11.716 -1.171 -14.055 1.00 6.31 164 VAL A O 1
ATOM 1338 N N . LEU A 1 165 ? 9.632 -1.868 -13.561 1.00 6.79 165 LEU A N 1
ATOM 1339 C CA . LEU A 1 165 ? 10.091 -2.894 -12.625 1.00 6.72 165 LEU A CA 1
ATOM 1340 C C . LEU A 1 165 ? 9.425 -4.205 -12.969 1.00 6.00 165 LEU A C 1
ATOM 1341 O O . LEU A 1 165 ? 8.194 -4.267 -13.020 1.00 6.84 165 LEU A O 1
ATOM 1346 N N . ALA A 1 166 ? 10.215 -5.230 -13.235 1.00 6.06 166 ALA A N 1
ATOM 1347 C CA . ALA A 1 166 ? 9.689 -6.585 -13.496 1.00 6.48 166 ALA A CA 1
ATOM 1348 C C . ALA A 1 166 ? 9.513 -7.261 -12.123 1.00 6.27 166 ALA A C 1
ATOM 1349 O O . ALA A 1 166 ? 10.488 -7.575 -11.431 1.00 7.53 166 ALA A O 1
ATOM 1351 N N . VAL A 1 167 ? 8.259 -7.472 -11.741 1.00 6.39 167 VAL A N 1
ATOM 1352 C CA . VAL A 1 167 ? 7.948 -8.056 -10.424 1.00 6.66 167 VAL A CA 1
ATOM 1353 C C . VAL A 1 167 ? 7.567 -9.521 -10.526 1.00 7.32 167 VAL A C 1
ATOM 1354 O O . VAL A 1 167 ? 7.257 -10.148 -9.490 1.00 7.77 167 VAL A O 1
ATOM 1358 N N . GLY A 1 168 ? 7.664 -10.106 -11.706 1.00 6.83 168 GLY A N 1
ATOM 1359 C CA . GLY A 1 168 ? 7.325 -11.514 -11.873 1.00 7.27 168 GLY A CA 1
ATOM 1360 C C . GLY A 1 168 ? 7.233 -11.829 -13.337 1.00 6.98 168 GLY A C 1
ATOM 1361 O O . GLY A 1 168 ? 7.572 -10.992 -14.212 1.00 6.89 168 GLY A O 1
ATOM 1362 N N . TYR A 1 169 ? 6.851 -13.070 -13.632 1.00 7.11 169 TYR A N 1
ATOM 1363 C CA . TYR A 1 169 ? 6.706 -13.523 -15.033 1.00 7.10 169 TYR A CA 1
ATOM 1364 C C . TYR A 1 169 ? 5.738 -14.701 -15.006 1.00 6.98 169 TYR A C 1
ATOM 1365 O O . TYR A 1 169 ? 5.545 -15.342 -13.947 1.00 7.98 169 TYR A O 1
ATOM 1374 N N . GLY A 1 170 ? 5.171 -15.037 -16.145 1.00 7.48 170 GLY A N 1
ATOM 1375 C CA . GLY A 1 170 ? 4.198 -16.128 -16.148 1.00 8.00 170 GLY A CA 1
ATOM 1376 C C . GLY A 1 170 ? 3.682 -16.302 -17.542 1.00 7.48 170 GLY A C 1
ATOM 1377 O O . GLY A 1 170 ? 4.426 -16.186 -18.545 1.00 7.56 170 GLY A O 1
ATOM 1378 N N . ILE A 1 171 ? 2.404 -16.620 -17.615 1.00 8.10 171 ILE A N 1
ATOM 1379 C CA . ILE A 1 171 ? 1.755 -16.892 -18.901 1.00 7.70 171 ILE A CA 1
ATOM 1380 C C . ILE A 1 171 ? 0.274 -16.602 -18.785 1.00 7.90 171 ILE A C 1
ATOM 1381 O O . ILE A 1 171 ? -0.292 -16.716 -17.700 1.00 9.01 171 ILE A O 1
ATOM 1386 N N . GLN A 1 172 ? -0.358 -16.205 -19.886 1.00 7.53 172 GLN A N 1
ATOM 1387 C CA A GLN A 1 172 ? -1.805 -15.971 -19.871 0.60 7.98 172 GLN A CA 1
ATOM 1388 C CA B GLN A 1 172 ? -1.816 -15.954 -19.897 0.40 7.80 172 GLN A CA 1
ATOM 1389 C C . GLN A 1 172 ? -2.296 -16.322 -21.265 1.00 8.65 172 GLN A C 1
ATOM 1390 O O . GLN A 1 172 ? -1.740 -15.824 -22.268 1.00 8.98 172 GLN A O 1
ATOM 1401 N N . LYS A 1 173 ? -3.330 -17.154 -21.342 1.00 8.98 173 LYS A N 1
ATOM 1402 C CA A LYS A 1 173 ? -3.839 -17.684 -22.614 0.66 9.25 173 LYS A CA 1
ATOM 1403 C CA B LYS A 1 173 ? -3.857 -17.685 -22.616 0.34 10.40 173 LYS A CA 1
ATOM 1404 C C . LYS A 1 173 ? -2.725 -18.207 -23.529 1.00 8.81 173 LYS A C 1
ATOM 1405 O O . LYS A 1 173 ? -2.764 -17.988 -24.749 1.00 9.87 173 LYS A O 1
ATOM 1416 N N . GLY A 1 174 ? -1.730 -18.861 -22.923 1.00 8.46 174 GLY A N 1
ATOM 1417 C CA . GLY A 1 174 ? -0.631 -19.391 -23.689 1.00 8.31 174 GLY A CA 1
ATOM 1418 C C . GLY A 1 174 ? 0.449 -18.426 -24.082 1.00 8.17 174 GLY A C 1
ATOM 1419 O O . GLY A 1 174 ? 1.464 -18.866 -24.613 1.00 10.97 174 GLY A O 1
ATOM 1420 N N . ASN A 1 175 ? 0.289 -17.151 -23.738 1.00 8.17 175 ASN A N 1
ATOM 1421 C CA . ASN A 1 175 ? 1.295 -16.110 -24.101 1.00 8.57 175 ASN A CA 1
ATOM 1422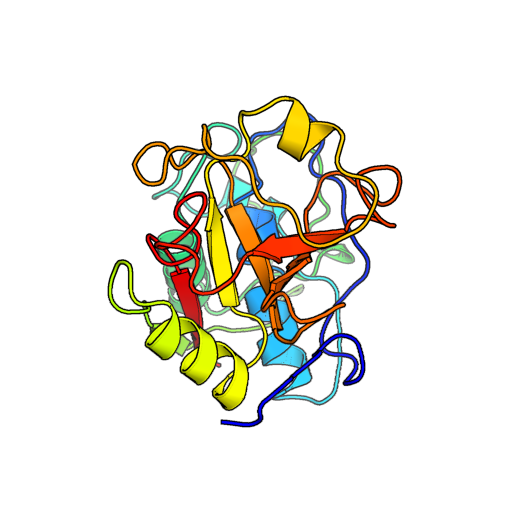 C C . ASN A 1 175 ? 2.197 -15.851 -22.897 1.00 7.49 175 ASN A C 1
ATOM 1423 O O . ASN A 1 175 ? 1.710 -15.362 -21.863 1.00 7.80 175 ASN A O 1
ATOM 1428 N N . LYS A 1 176 ? 3.462 -16.192 -23.007 1.00 7.94 176 LYS A N 1
ATOM 1429 C CA . LYS A 1 176 ? 4.417 -15.918 -21.937 1.00 7.37 176 LYS A CA 1
ATOM 1430 C C . LYS A 1 176 ? 4.497 -14.399 -21.696 1.00 6.73 176 LYS A C 1
ATOM 1431 O O . LYS A 1 176 ? 4.465 -13.588 -22.644 1.00 7.02 176 LYS A O 1
ATOM 1437 N N . HIS A 1 177 ? 4.645 -14.012 -20.426 1.00 6.70 177 HIS A N 1
ATOM 1438 C CA . HIS A 1 177 ? 4.696 -12.580 -20.111 1.00 6.48 177 HIS A CA 1
ATOM 1439 C C . HIS A 1 177 ? 5.641 -12.283 -18.941 1.00 6.35 177 HIS A C 1
ATOM 1440 O O . HIS A 1 177 ? 6.120 -13.179 -18.232 1.00 6.72 177 HIS A O 1
ATOM 1447 N N . TRP A 1 178 ? 5.913 -10.992 -18.846 1.00 6.16 178 TRP A N 1
ATOM 1448 C CA . TRP A 1 178 ? 6.578 -10.324 -17.712 1.00 6.63 178 TRP A CA 1
ATOM 1449 C C . TRP A 1 178 ? 5.475 -9.509 -17.008 1.00 6.40 178 TRP A C 1
ATOM 1450 O O . TRP A 1 178 ? 4.640 -8.875 -17.659 1.00 7.01 178 TRP A O 1
ATOM 1461 N N . ILE A 1 179 ? 5.502 -9.516 -15.670 1.00 6.18 179 ILE A N 1
ATOM 1462 C CA . ILE A 1 179 ? 4.564 -8.675 -14.861 1.00 6.32 179 ILE A CA 1
ATOM 1463 C C . ILE A 1 179 ? 5.331 -7.378 -14.558 1.00 6.36 179 ILE A C 1
ATOM 1464 O O . ILE A 1 179 ? 6.363 -7.415 -13.861 1.00 6.56 179 ILE A O 1
ATOM 1469 N N . ILE A 1 180 ? 4.834 -6.257 -15.073 1.00 6.53 180 ILE A N 1
ATOM 1470 C CA . ILE A 1 180 ? 5.555 -4.987 -15.015 1.00 6.15 180 ILE A CA 1
ATOM 1471 C C . ILE A 1 180 ? 4.815 -3.933 -14.218 1.00 6.19 180 ILE A C 1
ATOM 1472 O O . ILE A 1 180 ? 3.663 -3.603 -14.522 1.00 6.89 180 ILE A O 1
ATOM 1477 N N . LYS A 1 181 ? 5.501 -3.384 -13.209 1.00 6.50 181 LYS A N 1
ATOM 1478 C CA . LYS A 1 181 ? 4.971 -2.284 -12.391 1.00 6.89 181 LYS A CA 1
ATOM 1479 C C . LYS A 1 181 ? 5.475 -0.983 -13.046 1.00 5.95 181 LYS A C 1
ATOM 1480 O O . LYS A 1 181 ? 6.710 -0.783 -13.183 1.00 6.59 181 LYS A O 1
ATOM 1486 N N . ASN A 1 182 ? 4.543 -0.128 -13.441 1.00 6.40 182 ASN A N 1
ATOM 1487 C CA . ASN A 1 182 ? 4.894 1.200 -13.957 1.00 6.50 182 ASN A CA 1
ATOM 1488 C C . ASN A 1 182 ? 4.829 2.235 -12.803 1.00 6.45 182 ASN A C 1
ATOM 1489 O O . ASN A 1 182 ? 4.480 1.872 -11.677 1.00 7.75 182 ASN A O 1
ATOM 1494 N N . SER A 1 183 ? 5.155 3.489 -13.126 1.00 6.80 183 SER A N 1
ATOM 1495 C CA . SER A 1 183 ? 5.131 4.609 -12.185 1.00 6.90 183 SER A CA 1
ATOM 1496 C C . SER A 1 183 ? 4.322 5.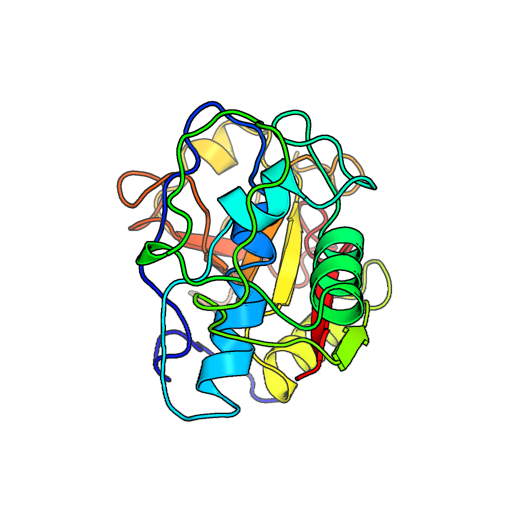756 -12.784 1.00 6.80 183 SER A C 1
ATOM 1497 O O . SER A 1 183 ? 4.685 6.935 -12.631 1.00 7.72 183 SER A O 1
ATOM 1500 N N . TRP A 1 184 ? 3.199 5.421 -13.426 1.00 7.21 184 TRP A N 1
ATOM 1501 C CA . TRP A 1 184 ? 2.284 6.402 -14.014 1.00 7.53 184 TRP A CA 1
ATOM 1502 C C . TRP A 1 184 ? 0.952 6.417 -13.212 1.00 7.62 184 TRP A C 1
ATOM 1503 O O . TRP A 1 184 ? -0.062 6.858 -13.719 1.00 8.36 184 TRP A O 1
ATOM 1514 N N . GLY A 1 185 ? 1.002 5.944 -11.972 1.00 7.76 185 GLY A N 1
ATOM 1515 C CA . GLY A 1 185 ? -0.182 5.925 -11.116 1.00 8.11 185 GLY A CA 1
ATOM 1516 C C . GLY A 1 185 ? -1.062 4.733 -11.361 1.00 7.68 185 GLY A C 1
ATOM 1517 O O . GLY A 1 185 ? -0.924 3.972 -12.330 1.00 8.36 185 GLY A O 1
ATOM 1518 N N . GLU A 1 186 ? -2.005 4.515 -10.453 1.00 9.15 186 GLU A N 1
ATOM 1519 C CA . GLU A 1 186 ? -2.970 3.412 -10.588 1.00 9.02 186 GLU A CA 1
ATOM 1520 C C . GLU A 1 186 ? -4.036 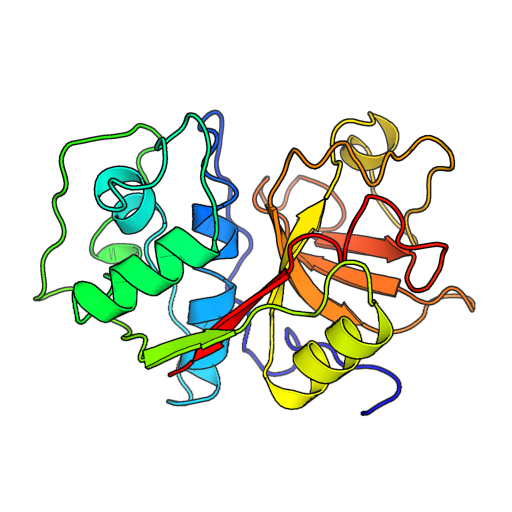3.631 -11.603 1.00 9.00 186 GLU A C 1
ATOM 1521 O O . GLU A 1 186 ? -4.694 2.650 -11.985 1.00 11.08 186 GLU A O 1
ATOM 1527 N N . ASN A 1 187 ? -4.240 4.833 -12.083 1.00 9.45 187 ASN A N 1
ATOM 1528 C CA . ASN A 1 187 ? -5.271 5.036 -13.126 1.00 10.26 187 ASN A CA 1
ATOM 1529 C C . ASN A 1 187 ? -4.725 4.572 -14.489 1.00 9.27 187 ASN A C 1
ATOM 1530 O O . ASN A 1 187 ? -5.482 4.372 -15.413 1.00 11.83 187 ASN A O 1
ATOM 1535 N N . TRP A 1 188 ? -3.393 4.366 -14.616 1.00 8.76 188 TRP A N 1
ATOM 1536 C CA . TRP A 1 188 ? -2.822 3.940 -15.903 1.00 8.55 188 TRP A CA 1
ATOM 1537 C C . TRP A 1 188 ? -2.891 2.414 -15.992 1.00 8.01 188 TRP A C 1
ATOM 1538 O O . TRP A 1 188 ? -2.713 1.722 -14.986 1.00 8.95 188 TRP A O 1
ATOM 1549 N N . GLY A 1 189 ? -3.019 1.877 -17.220 1.00 8.56 189 GLY A N 1
ATOM 1550 C CA . GLY A 1 189 ? -2.860 0.433 -17.408 1.00 9.24 189 GLY A CA 1
ATOM 1551 C C . GLY A 1 189 ? -3.832 -0.380 -16.637 1.00 8.03 189 GLY A C 1
ATOM 1552 O O . GLY A 1 189 ? -5.024 0.004 -16.566 1.00 10.40 189 GLY A O 1
ATOM 1553 N N . ASN A 1 190 ? -3.418 -1.510 -16.096 1.00 8.14 190 ASN A N 1
ATOM 1554 C CA . ASN A 1 190 ? -4.300 -2.330 -15.280 1.00 7.99 190 ASN A CA 1
ATOM 1555 C C . ASN A 1 190 ? -3.891 -2.113 -13.825 1.00 8.14 190 ASN A C 1
ATOM 1556 O O . ASN A 1 190 ? -2.972 -2.769 -13.307 1.00 8.32 190 ASN A O 1
ATOM 1561 N N . LYS A 1 191 ? -4.498 -1.101 -13.190 1.00 9.04 191 LYS A N 1
ATOM 1562 C CA . LYS A 1 191 ? -4.164 -0.717 -11.810 1.00 8.69 191 LYS A CA 1
ATOM 1563 C C . LYS A 1 191 ? -2.696 -0.327 -11.669 1.00 8.45 191 LYS A C 1
ATOM 1564 O O . LYS A 1 191 ? -2.082 -0.516 -10.616 1.00 8.49 191 LYS A O 1
ATOM 1570 N N . GLY A 1 192 ? -2.128 0.216 -12.747 1.00 7.70 192 GLY A N 1
ATOM 1571 C CA . GLY A 1 192 ? -0.726 0.662 -12.730 1.00 7.25 192 GLY A CA 1
ATOM 1572 C C . GLY A 1 192 ? 0.258 -0.336 -13.284 1.00 7.09 192 GLY A C 1
ATOM 1573 O O . GLY A 1 192 ? 1.466 0.006 -13.399 1.00 7.19 192 GLY A O 1
ATOM 1574 N N . TYR A 1 193 ? -0.213 -1.538 -13.639 1.00 7.24 193 TYR A N 1
ATOM 1575 C CA . TYR A 1 193 ? 0.596 -2.648 -14.143 1.00 6.96 193 TYR A CA 1
ATOM 1576 C C . TYR A 1 193 ? 0.305 -2.928 -15.613 1.00 6.57 193 TYR A C 1
ATOM 1577 O O . TYR A 1 193 ? -0.748 -2.580 -16.152 1.00 7.62 193 TYR A O 1
ATOM 1586 N N . ILE A 1 194 ? 1.265 -3.638 -16.226 1.00 6.76 194 ILE A N 1
ATOM 1587 C CA . ILE A 1 194 ? 1.092 -4.148 -17.580 1.00 6.99 194 ILE A CA 1
ATOM 1588 C C . ILE A 1 194 ? 1.751 -5.524 -17.661 1.00 6.61 194 ILE A C 1
ATOM 1589 O O . ILE A 1 194 ? 2.828 -5.726 -17.098 1.00 7.33 194 ILE A O 1
ATOM 1594 N N . LEU A 1 195 ? 1.090 -6.460 -18.355 1.00 6.31 195 LEU A N 1
ATOM 1595 C CA . LEU A 1 195 ? 1.755 -7.737 -18.711 1.00 6.57 195 LEU A CA 1
ATOM 1596 C C . LEU A 1 195 ? 2.367 -7.548 -20.080 1.00 6.25 195 LEU A C 1
ATOM 1597 O O . LEU A 1 195 ? 1.658 -7.119 -21.025 1.00 7.69 195 LEU A O 1
ATOM 1602 N N . MET A 1 196 ? 3.677 -7.763 -20.208 1.00 6.60 196 MET A N 1
ATOM 1603 C CA . MET A 1 196 ? 4.399 -7.546 -21.504 1.00 6.82 196 MET A CA 1
ATOM 1604 C C . MET A 1 196 ? 4.908 -8.859 -22.050 1.00 6.21 196 MET A C 1
ATOM 1605 O O . MET A 1 196 ? 5.417 -9.725 -21.297 1.00 6.94 196 MET A O 1
ATOM 1610 N N . ALA A 1 197 ? 4.815 -9.033 -23.368 1.00 6.69 197 ALA A N 1
ATOM 1611 C CA . ALA A 1 197 ? 5.243 -10.290 -23.988 1.00 6.42 197 ALA A CA 1
ATOM 1612 C C . ALA A 1 197 ? 6.669 -10.677 -23.610 1.00 6.21 197 ALA A C 1
ATOM 1613 O O . ALA A 1 197 ? 7.586 -9.868 -23.634 1.00 6.97 197 ALA A O 1
ATOM 1615 N N . ARG A 1 198 ? 6.837 -11.978 -23.334 1.00 6.32 198 ARG A N 1
ATOM 1616 C CA . ARG A 1 198 ? 8.130 -12.553 -22.971 1.00 6.92 198 ARG A CA 1
ATOM 1617 C C . ARG A 1 198 ? 8.557 -13.577 -24.011 1.00 6.38 198 ARG A C 1
ATOM 1618 O O . ARG A 1 198 ? 7.736 -14.375 -24.476 1.00 7.37 198 ARG A O 1
ATOM 1626 N N . ASN A 1 199 ? 9.848 -13.575 -24.294 1.00 6.40 199 ASN A N 1
ATOM 1627 C CA . ASN A 1 199 ? 10.495 -14.445 -25.300 1.00 7.16 199 ASN A CA 1
ATOM 1628 C C . ASN A 1 199 ? 9.993 -14.170 -26.719 1.00 7.45 199 ASN A C 1
ATOM 1629 O O . ASN A 1 199 ? 10.150 -15.017 -27.607 1.00 8.84 199 ASN A O 1
ATOM 1634 N N . LYS A 1 200 ? 9.458 -12.977 -26.960 1.00 7.20 200 LYS A N 1
ATOM 1635 C CA . LYS A 1 200 ? 9.010 -12.560 -28.300 1.00 7.17 200 LYS A CA 1
ATOM 1636 C C . LYS A 1 200 ? 10.046 -11.620 -28.885 1.00 6.49 200 LYS A C 1
ATOM 1637 O O . LYS A 1 200 ? 9.824 -10.426 -29.041 1.00 7.87 200 LYS A O 1
ATOM 1643 N N . ASN A 1 201 ? 11.241 -12.162 -29.142 1.00 7.03 201 ASN A N 1
ATOM 1644 C CA . ASN A 1 201 ? 12.329 -11.396 -29.714 1.00 7.16 201 ASN A CA 1
ATOM 1645 C C . ASN A 1 201 ? 12.651 -10.137 -28.867 1.00 6.70 201 ASN A C 1
ATOM 1646 O O . ASN A 1 201 ? 12.907 -9.069 -29.372 1.00 7.69 201 ASN A O 1
ATOM 1651 N N . ASN A 1 202 ? 12.677 -10.325 -27.535 1.00 7.09 202 ASN A N 1
ATOM 1652 C CA . ASN A 1 202 ? 13.034 -9.218 -26.615 1.00 7.30 202 ASN A CA 1
ATOM 1653 C C . ASN A 1 202 ? 12.173 -7.982 -26.909 1.00 6.19 202 ASN A C 1
ATOM 1654 O O . ASN A 1 202 ? 12.684 -6.878 -27.141 1.00 7.27 202 ASN A O 1
ATOM 1659 N N . ALA A 1 203 ? 10.883 -8.207 -26.866 1.00 6.80 203 ALA A N 1
ATOM 1660 C CA . ALA A 1 203 ? 9.908 -7.196 -27.265 1.00 7.11 203 ALA A CA 1
ATOM 1661 C C . ALA A 1 203 ? 10.056 -5.935 -26.416 1.00 6.71 203 ALA A C 1
ATOM 1662 O O . ALA A 1 203 ? 10.133 -6.005 -25.173 1.00 6.99 203 ALA A O 1
ATOM 1664 N N . CYS A 1 204 ? 10.125 -4.795 -27.095 1.00 7.14 204 CYS A N 1
ATOM 1665 C CA . CYS A 1 204 ? 10.294 -3.481 -26.470 1.00 7.00 204 CYS A CA 1
ATOM 1666 C C . CYS A 1 204 ? 11.627 -3.334 -25.737 1.00 7.06 204 CYS A C 1
ATOM 1667 O O . CYS A 1 204 ? 11.842 -2.324 -25.020 1.00 7.72 204 CYS A O 1
ATOM 1670 N N . GLY A 1 205 ? 12.553 -4.252 -25.959 1.00 7.40 205 GLY A N 1
ATOM 1671 C CA . GLY A 1 205 ? 13.880 -4.144 -25.374 1.00 7.78 205 GLY A CA 1
ATOM 1672 C C . GLY A 1 205 ? 13.935 -4.485 -23.887 1.00 6.84 205 GLY A C 1
ATOM 1673 O O . GLY A 1 205 ? 14.897 -4.097 -23.228 1.00 7.59 205 GLY A O 1
ATOM 1674 N N . ILE A 1 206 ? 12.958 -5.252 -23.399 1.00 7.16 206 ILE A N 1
ATOM 1675 C CA A ILE A 1 206 ? 12.789 -5.577 -21.966 0.63 7.29 206 ILE A CA 1
ATOM 1676 C CA B ILE A 1 206 ? 12.852 -5.455 -21.948 0.37 7.83 206 ILE A CA 1
ATOM 1677 C C . ILE A 1 206 ? 14.053 -6.113 -21.289 1.00 7.01 206 ILE A C 1
ATOM 1678 O O . ILE A 1 206 ? 14.265 -5.856 -20.097 1.00 7.53 206 ILE A O 1
ATOM 1687 N N . ALA A 1 207 ? 14.891 -6.894 -21.998 1.00 6.76 207 ALA A N 1
ATOM 1688 C CA . ALA A 1 207 ? 16.105 -7.418 -21.403 1.00 6.91 207 ALA A CA 1
ATOM 1689 C C . ALA A 1 207 ? 17.360 -6.691 -21.844 1.00 6.94 207 ALA A C 1
ATOM 1690 O O . ALA A 1 207 ? 18.469 -7.198 -21.575 1.00 7.59 207 ALA A O 1
ATOM 1692 N N . ASN A 1 208 ? 17.250 -5.541 -22.489 1.00 6.87 208 ASN A N 1
ATOM 1693 C CA . ASN A 1 208 ? 18.427 -4.815 -22.901 1.00 7.73 208 ASN A CA 1
ATOM 1694 C C . ASN A 1 208 ? 19.189 -4.042 -21.845 1.00 8.34 208 ASN A C 1
ATOM 1695 O O . ASN A 1 208 ? 20.380 -3.801 -22.042 1.00 9.80 208 ASN A O 1
ATOM 1700 N N . LEU A 1 209 ? 18.533 -3.611 -20.763 1.00 7.50 209 LEU A N 1
ATOM 1701 C CA . LEU A 1 209 ? 19.192 -2.793 -19.748 1.00 8.18 209 LEU A CA 1
ATOM 1702 C C . LEU A 1 209 ? 18.581 -3.073 -18.371 1.00 7.79 209 LEU A C 1
ATOM 1703 O O . LEU A 1 209 ? 17.939 -2.196 -17.736 1.00 9.01 209 LEU A O 1
ATOM 1708 N N . ALA A 1 210 ? 18.704 -4.332 -17.954 1.00 7.17 210 ALA A N 1
ATOM 1709 C CA . ALA A 1 210 ? 18.142 -4.802 -16.715 1.00 7.51 210 ALA A CA 1
ATOM 1710 C C . ALA A 1 210 ? 19.204 -4.947 -15.638 1.00 6.96 210 ALA A C 1
ATOM 1711 O O . ALA A 1 210 ? 20.319 -5.410 -15.910 1.00 7.81 210 ALA A O 1
ATOM 1713 N N . SER A 1 211 ? 18.850 -4.678 -14.397 1.00 6.68 211 SER A N 1
ATOM 1714 C CA . SER A 1 211 ? 19.803 -4.754 -13.290 1.00 6.95 211 SER A CA 1
ATOM 1715 C C . SER A 1 211 ? 19.053 -4.865 -11.978 1.00 6.93 211 SER A C 1
ATOM 1716 O O . SER A 1 211 ? 17.867 -4.561 -11.874 1.00 7.42 211 SER A O 1
ATOM 1719 N N . PHE A 1 212 ? 19.779 -5.273 -10.948 1.00 7.71 212 PHE A N 1
ATOM 1720 C CA . PHE A 1 212 ? 19.170 -5.369 -9.614 1.00 7.97 212 PHE A CA 1
ATOM 1721 C C . PHE A 1 212 ? 20.244 -5.076 -8.576 1.00 7.06 212 PHE A C 1
ATOM 1722 O O . PHE A 1 212 ? 21.452 -5.282 -8.828 1.00 7.79 212 PHE A O 1
ATOM 1730 N N . PRO A 1 213 ? 19.833 -4.583 -7.411 1.00 7.45 213 PRO A N 1
ATOM 1731 C CA . PRO A 1 213 ? 20.783 -4.274 -6.333 1.00 7.55 213 PRO A CA 1
ATOM 1732 C C . PRO A 1 213 ? 21.039 -5.506 -5.451 1.00 8.58 213 PRO A C 1
ATOM 1733 O O . PRO A 1 213 ? 20.175 -6.355 -5.277 1.00 9.66 213 PRO A O 1
ATOM 1737 N N . LYS A 1 214 ? 22.208 -5.498 -4.851 1.00 9.23 214 LYS A N 1
ATOM 1738 C CA . LYS A 1 214 ? 22.583 -6.473 -3.811 1.00 9.80 214 LYS A CA 1
ATOM 1739 C C . LYS A 1 214 ? 22.306 -5.806 -2.427 1.00 10.52 214 LYS A C 1
ATOM 1740 O O . LYS A 1 214 ? 22.462 -4.580 -2.289 1.00 11.23 214 LYS A O 1
ATOM 1746 N N . MET A 1 215 ? 21.975 -6.591 -1.417 1.00 11.62 215 MET A N 1
ATOM 1747 C CA . MET A 1 215 ? 21.731 -6.103 -0.051 1.00 13.43 215 MET A CA 1
ATOM 1748 C C . MET A 1 215 ? 22.395 -7.035 0.926 1.00 14.27 215 MET A C 1
ATOM 1749 O O . MET A 1 215 ? 22.414 -6.621 2.096 1.00 15.91 215 MET A O 1
#

Secondary structure (DSSP, 8-state):
--S-EEGGGGT--PPP-B-TTS--HHHHHHHHHHHHHHHHHHS----B-HHHHHHH-TTS-GGG---HHHHHHHHHHHT-EEBTTTS---SS--S----GGGEEE---EEEEPPTT-HHHHHHHHHHHS-EEEEE---SHHHHT--SSEE--TT--TT---EEEEEEEEEEETTEEEEEEE-SB-TTSTBTTEEEEESSSSSGGGTTSS-EEEE-

Organism: Homo sapiens (NCBI:txid9606)

B-factor: mean 13.26, std 10.15, range [5.67, 81.59]